Protein AF-A0A7S1AMA2-F1 (afdb_monomer_lite)

pLDDT: mean 70.05, std 17.93, range [35.81, 91.5]

Secondary structure (DSSP, 8-state):
-HHHHHHHHHHHHHHHHHHHHHHHHHHHHHHHHHTTS---------------SS-HHHHIIIIISSSPP-TTS-TTSTTPPPHHHHHHHHHSSSPP-TTS----GGGTT-------------------------------SSTTSS-HHHHIIIIISSSPP-TTS-TTSTTPPPHHHHHHHHHSSSPP-TTSPPP----

Sequence (199 aa):
FWLKSKLVASVLLCRGIIVEMARIALRVCACLIVAKTVVAESPVAAEVAAPLNCKSTSYAYCCEFGVPCDCSQGTTAAGQCSQTSYAFCCGVGTPCICSEPPVNISTANVLESTEVSAILAEVVDAKTSVEESPVEVQATAPLAQCKSSSYMFCCDFGVPCDCSQGSTASGQCEEASYAFCCGVGTPCDCSAPPLNVTV

Structure (mmCIF, N/CA/C/O backbone):
data_AF-A0A7S1AMA2-F1
#
_entry.id   AF-A0A7S1AMA2-F1
#
loop_
_atom_site.group_PDB
_atom_site.id
_atom_site.type_symbol
_atom_site.label_atom_id
_atom_site.label_alt_id
_atom_site.label_comp_id
_atom_site.label_asym_id
_atom_site.label_entity_id
_atom_site.label_seq_id
_atom_site.pdbx_PDB_ins_code
_atom_site.Cartn_x
_atom_site.Cartn_y
_atom_site.Cartn_z
_atom_site.occupancy
_atom_site.B_iso_or_equiv
_atom_site.auth_seq_id
_atom_site.auth_comp_id
_atom_site.auth_asym_id
_atom_site.auth_atom_id
_atom_site.pdbx_PDB_model_num
ATOM 1 N N . PHE A 1 1 ? 42.861 -20.366 -78.624 1.00 57.34 1 PHE A N 1
ATOM 2 C CA . PHE A 1 1 ? 42.145 -19.259 -77.948 1.00 57.34 1 PHE A CA 1
ATOM 3 C C . PHE A 1 1 ? 41.182 -19.747 -76.861 1.00 57.34 1 PHE A C 1
ATOM 5 O O . PHE A 1 1 ? 41.256 -19.259 -75.743 1.00 57.34 1 PHE A O 1
ATOM 12 N N . TRP A 1 2 ? 40.362 -20.766 -77.128 1.00 54.19 2 TRP A N 1
ATOM 13 C CA . TRP A 1 2 ? 39.322 -21.269 -76.213 1.00 54.19 2 TRP A CA 1
ATOM 14 C C . TRP A 1 2 ? 39.797 -21.751 -74.822 1.00 54.19 2 TRP A C 1
ATOM 16 O O . TRP A 1 2 ? 39.131 -21.515 -73.816 1.00 54.19 2 TRP A O 1
ATOM 26 N N . LEU A 1 3 ? 40.976 -22.376 -74.738 1.00 54.94 3 LEU A N 1
ATOM 27 C CA . LEU A 1 3 ? 41.508 -22.922 -73.480 1.00 54.94 3 LEU A CA 1
ATOM 28 C C . LEU A 1 3 ? 41.934 -21.833 -72.475 1.00 54.94 3 LEU A C 1
ATOM 30 O O . LEU A 1 3 ? 41.787 -22.007 -71.268 1.00 54.94 3 LEU A O 1
ATOM 34 N N . LYS A 1 4 ? 42.409 -20.681 -72.971 1.00 62.94 4 LYS A N 1
ATOM 35 C CA . LYS A 1 4 ? 42.839 -19.553 -72.127 1.00 62.94 4 LYS A CA 1
ATOM 36 C C . LYS A 1 4 ? 41.645 -18.868 -71.454 1.00 62.94 4 LYS A C 1
ATOM 38 O O . LYS A 1 4 ? 41.732 -18.526 -70.282 1.00 62.94 4 LYS A O 1
ATOM 43 N N . SER A 1 5 ? 40.510 -18.751 -72.148 1.00 63.81 5 SER A N 1
ATOM 44 C CA . SER A 1 5 ? 39.289 -18.156 -71.581 1.00 63.81 5 SER A CA 1
ATOM 45 C C . SER A 1 5 ? 38.689 -18.983 -70.442 1.00 63.81 5 SER A C 1
ATOM 47 O O . SER A 1 5 ? 38.257 -18.409 -69.447 1.00 63.81 5 SER A O 1
ATOM 49 N N . LYS A 1 6 ? 38.707 -20.322 -70.534 1.00 67.19 6 LYS A N 1
ATOM 50 C CA . LYS A 1 6 ? 38.216 -21.187 -69.445 1.00 67.19 6 LYS A CA 1
ATOM 51 C C . LYS A 1 6 ? 39.094 -21.108 -68.194 1.00 67.19 6 LYS A C 1
ATOM 53 O O . LYS A 1 6 ? 38.570 -21.080 -67.086 1.00 67.19 6 LYS A O 1
ATOM 58 N N . LEU A 1 7 ? 40.413 -21.012 -68.370 1.00 64.75 7 LEU A N 1
ATOM 59 C CA . LEU A 1 7 ? 41.351 -20.885 -67.254 1.00 64.75 7 LEU A CA 1
ATOM 60 C C . LEU A 1 7 ? 41.169 -19.551 -66.511 1.00 64.75 7 LEU A C 1
ATOM 62 O O . LEU A 1 7 ? 41.122 -19.530 -65.285 1.00 64.75 7 LEU A O 1
ATOM 66 N N . VAL A 1 8 ? 40.989 -18.448 -67.247 1.00 67.06 8 VAL A N 1
ATOM 67 C CA . VAL A 1 8 ? 40.753 -17.117 -66.661 1.00 67.06 8 VAL A CA 1
ATOM 68 C C . VAL A 1 8 ? 39.432 -17.076 -65.886 1.00 67.06 8 VAL A C 1
ATOM 70 O O . VAL A 1 8 ? 39.409 -16.589 -64.757 1.00 67.06 8 VAL A O 1
ATOM 73 N N . ALA A 1 9 ? 38.359 -17.659 -66.433 1.00 65.81 9 ALA A N 1
ATOM 74 C CA . ALA A 1 9 ? 37.076 -17.764 -65.735 1.00 65.81 9 ALA A CA 1
ATOM 75 C C . ALA A 1 9 ? 37.187 -18.588 -64.439 1.00 65.81 9 ALA A C 1
ATOM 77 O O . ALA A 1 9 ? 36.678 -18.174 -63.399 1.00 65.81 9 ALA A O 1
ATOM 78 N N . SER A 1 10 ? 37.914 -19.709 -64.471 1.00 67.69 10 SER A N 1
ATOM 79 C CA . SER A 1 10 ? 38.107 -20.568 -63.296 1.00 67.69 10 SER A CA 1
ATOM 80 C C . SER A 1 10 ? 38.912 -19.880 -62.184 1.00 67.69 10 SER A C 1
ATOM 82 O O . SER A 1 10 ? 38.600 -20.040 -61.005 1.00 67.69 10 SER A O 1
ATOM 84 N N . VAL A 1 11 ? 39.920 -19.076 -62.537 1.00 65.00 11 VAL A N 1
ATOM 85 C CA . VAL A 1 11 ? 40.722 -18.309 -61.565 1.00 65.00 11 VAL A CA 1
ATOM 86 C C . VAL A 1 11 ? 39.909 -17.167 -60.941 1.00 65.00 11 VAL A C 1
ATOM 88 O O . VAL A 1 11 ? 40.030 -16.915 -59.741 1.00 65.00 11 VAL A O 1
ATOM 91 N N . LEU A 1 12 ? 39.051 -16.502 -61.723 1.00 66.00 12 LEU A N 1
ATOM 92 C CA . LEU A 1 12 ? 38.141 -15.461 -61.228 1.00 66.00 12 LEU A CA 1
ATOM 93 C C . LEU A 1 12 ? 37.087 -16.026 -60.264 1.00 66.00 12 LEU A C 1
ATOM 95 O O . LEU A 1 12 ? 36.838 -15.422 -59.222 1.00 66.00 12 LEU A O 1
ATOM 99 N N . LEU A 1 13 ? 36.541 -17.211 -60.558 1.00 63.31 13 LEU A N 1
ATOM 100 C CA . LEU A 1 13 ? 35.624 -17.934 -59.668 1.00 63.31 13 LEU A CA 1
ATOM 101 C C . LEU A 1 13 ? 36.292 -18.318 -58.339 1.00 63.31 13 LEU A C 1
ATOM 103 O O . LEU A 1 13 ? 35.734 -18.040 -57.280 1.00 63.31 13 LEU A O 1
ATOM 107 N N . CYS A 1 14 ? 37.515 -18.858 -58.367 1.00 63.41 14 CYS A N 1
ATOM 108 C CA . CYS A 1 14 ? 38.261 -19.159 -57.138 1.00 63.41 14 CYS A CA 1
ATOM 109 C C . CYS A 1 14 ? 38.543 -17.905 -56.301 1.00 63.41 14 CYS A C 1
ATOM 111 O O . CYS A 1 14 ? 38.375 -17.927 -55.084 1.00 63.41 14 CYS A O 1
ATOM 113 N N . ARG A 1 15 ? 38.937 -16.791 -56.932 1.00 68.56 15 ARG A N 1
ATOM 114 C CA . ARG A 1 15 ? 39.179 -15.529 -56.215 1.00 68.56 15 ARG A CA 1
ATOM 115 C C . ARG A 1 15 ? 37.909 -14.963 -55.579 1.00 68.56 15 ARG A C 1
ATOM 117 O O . ARG A 1 15 ? 37.978 -14.494 -54.448 1.00 68.56 15 ARG A O 1
ATOM 124 N N . GLY A 1 16 ? 36.768 -15.044 -56.266 1.00 66.94 16 GLY A N 1
ATOM 125 C CA . GLY A 1 16 ? 35.479 -14.613 -55.720 1.00 66.94 16 GLY A CA 1
ATOM 126 C C . GLY A 1 16 ? 35.072 -15.408 -54.477 1.00 66.94 16 GLY A C 1
ATOM 127 O O . GLY A 1 16 ? 34.713 -14.818 -53.462 1.00 66.94 16 GLY A O 1
ATOM 128 N N . ILE A 1 17 ? 35.218 -16.736 -54.521 1.00 71.69 17 ILE A N 1
ATOM 129 C CA . ILE A 1 17 ? 34.877 -17.621 -53.396 1.00 71.69 17 ILE A CA 1
ATOM 130 C C . ILE A 1 17 ? 35.778 -17.343 -52.181 1.00 71.69 17 ILE A C 1
ATOM 132 O O . ILE A 1 17 ? 35.286 -17.266 -51.058 1.00 71.69 17 ILE A O 1
ATOM 136 N N . ILE A 1 18 ? 37.082 -17.121 -52.387 1.00 70.31 18 ILE A N 1
ATOM 137 C CA . ILE A 1 18 ? 38.025 -16.834 -51.290 1.00 70.31 18 ILE A CA 1
ATOM 138 C C . ILE A 1 18 ? 37.693 -15.503 -50.590 1.00 70.31 18 ILE A C 1
ATOM 140 O O . ILE A 1 18 ? 37.732 -15.429 -49.361 1.00 70.31 18 ILE A O 1
ATOM 144 N N . VAL A 1 19 ? 37.331 -14.459 -51.347 1.00 69.62 19 VAL A N 1
ATOM 145 C CA . VAL A 1 19 ? 36.963 -13.145 -50.783 1.00 69.62 19 VAL A CA 1
ATOM 146 C C . VAL A 1 19 ? 35.674 -13.229 -49.963 1.00 69.62 19 VAL A C 1
ATOM 148 O O . VAL A 1 19 ? 35.581 -12.615 -48.898 1.00 69.62 19 VAL A O 1
ATOM 151 N N . GLU A 1 20 ? 34.702 -14.020 -50.413 1.00 71.69 20 GLU A N 1
ATOM 152 C CA . GLU A 1 20 ? 33.423 -14.140 -49.715 1.00 71.69 20 GLU A CA 1
ATOM 153 C C . GLU A 1 20 ? 33.537 -14.965 -48.426 1.00 71.69 20 GLU A C 1
ATOM 155 O O . GLU A 1 20 ? 32.980 -14.582 -47.395 1.00 71.69 20 GLU A O 1
ATOM 160 N N . MET A 1 21 ? 34.370 -16.011 -48.423 1.00 70.12 21 MET A N 1
ATOM 161 C CA . MET A 1 21 ? 34.684 -16.774 -47.208 1.00 70.12 21 MET A CA 1
ATOM 162 C C . MET A 1 21 ? 35.401 -15.913 -46.155 1.00 70.12 21 MET A C 1
ATOM 164 O O . MET A 1 21 ? 35.089 -16.004 -44.967 1.00 70.12 21 MET A O 1
ATOM 168 N N . ALA A 1 22 ? 36.303 -15.015 -46.573 1.00 70.31 22 ALA A N 1
ATOM 169 C CA . ALA A 1 22 ? 36.979 -14.086 -45.664 1.00 70.31 22 ALA A CA 1
ATOM 170 C C . ALA A 1 22 ? 36.015 -13.056 -45.038 1.00 70.31 22 ALA A C 1
ATOM 172 O O . ALA A 1 22 ? 36.130 -12.739 -43.853 1.00 70.31 22 ALA A O 1
ATOM 173 N N . ARG A 1 23 ? 35.021 -12.566 -45.797 1.00 75.25 23 ARG A N 1
ATOM 174 C CA . ARG A 1 23 ? 33.980 -11.660 -45.273 1.00 75.25 23 ARG A CA 1
ATOM 175 C C . ARG A 1 23 ? 33.067 -12.341 -44.257 1.00 75.25 23 ARG A C 1
ATOM 177 O O . ARG A 1 23 ? 32.732 -11.726 -43.246 1.00 75.25 23 ARG A O 1
ATOM 184 N N . ILE A 1 24 ? 32.677 -13.593 -44.507 1.00 71.12 24 ILE A N 1
ATOM 185 C CA . ILE A 1 24 ? 31.861 -14.381 -43.572 1.00 71.12 24 ILE A CA 1
ATOM 186 C C . ILE A 1 24 ? 32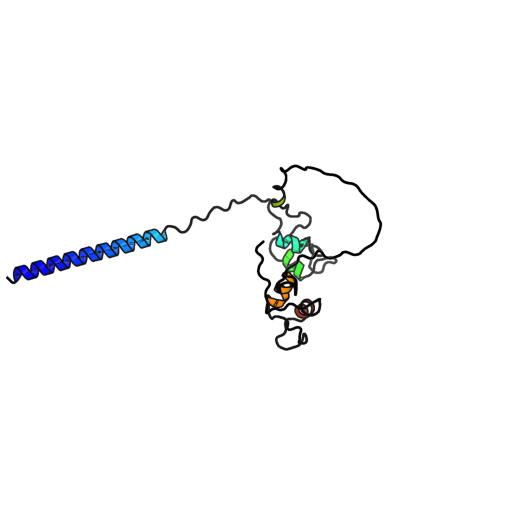.643 -14.627 -42.275 1.00 71.12 24 ILE A C 1
ATOM 188 O O . ILE A 1 24 ? 32.112 -14.379 -41.194 1.00 71.12 24 ILE A O 1
ATOM 192 N N . ALA A 1 25 ? 33.923 -15.007 -42.367 1.00 66.81 25 ALA A N 1
ATOM 193 C CA . ALA A 1 25 ? 34.780 -15.210 -41.198 1.00 66.81 25 ALA A CA 1
ATOM 194 C C . ALA A 1 25 ? 34.935 -13.934 -40.346 1.00 66.81 25 ALA A C 1
ATOM 196 O O . ALA A 1 25 ? 34.839 -13.999 -39.120 1.00 66.81 25 ALA A O 1
ATOM 197 N N . LEU A 1 26 ? 35.097 -12.763 -40.978 1.00 64.56 26 LEU A N 1
ATOM 198 C CA . LEU A 1 26 ? 35.197 -11.485 -40.264 1.00 64.56 26 LEU A CA 1
ATOM 199 C C . LEU A 1 26 ? 33.895 -11.127 -39.523 1.00 64.56 26 LEU A C 1
ATOM 201 O O . LEU A 1 26 ? 33.944 -10.658 -38.387 1.00 64.56 26 LEU A O 1
ATOM 205 N N . ARG A 1 27 ? 32.727 -11.392 -40.130 1.00 67.00 27 ARG A N 1
ATOM 206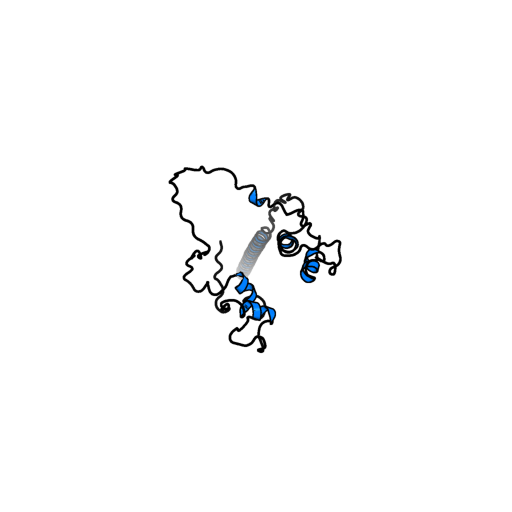 C CA . ARG A 1 27 ? 31.415 -11.157 -39.497 1.00 67.00 27 ARG A CA 1
ATOM 207 C C . ARG A 1 27 ? 31.162 -12.086 -38.308 1.00 67.00 27 ARG A C 1
ATOM 209 O O . ARG A 1 27 ? 30.698 -11.623 -37.271 1.00 67.00 27 ARG A O 1
ATOM 216 N N . VAL A 1 28 ? 31.510 -13.369 -38.429 1.00 63.62 28 VAL A N 1
ATOM 217 C CA . VAL A 1 28 ? 31.378 -14.345 -37.329 1.00 63.62 28 VAL A CA 1
ATOM 218 C C . VAL A 1 28 ? 32.295 -13.977 -36.158 1.00 63.62 28 VAL A C 1
ATOM 220 O O . VAL A 1 28 ? 31.872 -14.033 -35.004 1.00 63.62 28 VAL A O 1
ATOM 223 N N . CYS A 1 29 ? 33.522 -13.529 -36.444 1.00 59.88 29 CYS A N 1
ATOM 224 C CA . CYS A 1 29 ? 34.471 -13.100 -35.417 1.00 59.88 29 CYS A CA 1
ATOM 225 C C . CYS A 1 29 ? 33.979 -11.851 -34.659 1.00 59.88 29 CYS A C 1
ATOM 227 O O . CYS A 1 29 ? 34.081 -11.794 -33.436 1.00 59.88 29 CYS A O 1
ATOM 229 N N . ALA A 1 30 ? 33.357 -10.890 -35.354 1.00 58.59 30 ALA A N 1
ATOM 230 C CA . ALA A 1 30 ? 32.786 -9.697 -34.724 1.00 58.59 30 ALA A CA 1
ATOM 231 C C . ALA A 1 30 ? 31.586 -10.009 -33.803 1.00 58.59 30 ALA A C 1
ATOM 233 O O . ALA A 1 30 ? 31.495 -9.445 -32.715 1.00 58.59 30 ALA A O 1
ATOM 234 N N . CYS A 1 31 ? 30.697 -10.940 -34.177 1.00 55.03 31 CYS A N 1
ATOM 235 C CA . CYS A 1 31 ? 29.575 -11.351 -33.318 1.00 55.03 31 CYS A CA 1
ATOM 236 C C . CYS A 1 31 ? 30.026 -12.055 -32.027 1.00 55.03 31 CYS A C 1
ATOM 238 O O . CYS A 1 31 ? 29.419 -11.850 -30.977 1.00 55.03 31 CYS A O 1
ATOM 240 N N . LEU A 1 32 ? 31.103 -12.847 -32.076 1.00 55.00 32 LEU A N 1
ATOM 241 C CA . LEU A 1 32 ? 31.644 -13.529 -30.893 1.00 55.00 32 LEU A CA 1
ATOM 242 C C . LEU A 1 32 ? 32.251 -12.564 -29.862 1.00 55.00 32 LEU A C 1
ATOM 244 O O . LEU A 1 32 ? 32.253 -12.875 -28.673 1.00 55.00 32 LEU A O 1
ATOM 248 N N . ILE A 1 33 ? 32.727 -11.390 -30.288 1.00 54.03 33 ILE A N 1
ATOM 249 C CA . ILE A 1 33 ? 33.288 -10.378 -29.380 1.00 54.03 33 ILE A CA 1
ATOM 250 C C . ILE A 1 33 ? 32.175 -9.652 -28.602 1.00 54.03 33 ILE A C 1
ATOM 252 O O . ILE A 1 33 ? 32.357 -9.358 -27.424 1.00 54.03 33 ILE A O 1
ATOM 256 N N . VAL A 1 34 ? 30.998 -9.436 -29.205 1.00 54.16 34 VAL A N 1
ATOM 257 C CA . VAL A 1 34 ? 29.861 -8.755 -28.546 1.00 54.16 34 VAL A CA 1
ATOM 258 C C . VAL A 1 34 ? 29.181 -9.638 -27.487 1.00 54.16 34 VAL A C 1
ATOM 260 O O . VAL A 1 34 ? 28.632 -9.128 -26.517 1.00 54.16 34 VAL A O 1
ATOM 263 N N . ALA A 1 35 ? 29.262 -10.967 -27.609 1.00 53.25 35 ALA A N 1
ATOM 264 C CA . ALA A 1 35 ? 28.628 -11.888 -26.661 1.00 53.25 35 ALA A CA 1
ATOM 265 C C . ALA A 1 35 ? 29.380 -12.050 -25.322 1.00 53.25 35 ALA A C 1
ATOM 267 O O . ALA A 1 35 ? 28.840 -12.651 -24.397 1.00 53.25 35 ALA A O 1
ATOM 268 N N . LYS A 1 36 ? 30.620 -11.553 -25.198 1.00 51.78 36 LYS A N 1
ATOM 269 C CA . LYS A 1 36 ? 31.498 -11.854 -24.050 1.00 51.78 36 LYS A CA 1
ATOM 270 C C . LYS A 1 36 ? 31.612 -10.734 -23.005 1.00 51.78 36 LYS A C 1
ATOM 272 O O . LYS A 1 36 ? 32.368 -10.889 -22.054 1.00 51.78 36 LYS A O 1
ATOM 277 N N . THR A 1 37 ? 30.889 -9.621 -23.158 1.00 50.28 37 THR A N 1
ATOM 278 C CA . THR A 1 37 ? 30.999 -8.444 -22.266 1.00 50.28 37 THR A CA 1
ATOM 279 C C . THR A 1 37 ? 29.791 -8.205 -21.356 1.00 50.28 37 THR A C 1
ATOM 281 O O . THR A 1 37 ? 29.700 -7.145 -20.745 1.00 50.28 37 THR A O 1
ATOM 284 N N . VAL A 1 38 ? 28.874 -9.165 -21.220 1.00 50.81 38 VAL A N 1
ATOM 285 C CA . VAL A 1 38 ? 27.829 -9.127 -20.184 1.00 50.81 38 VAL A CA 1
ATOM 286 C C . VAL A 1 38 ? 28.167 -10.126 -19.079 1.00 50.81 38 VAL A C 1
ATOM 288 O O . VAL A 1 38 ? 28.631 -11.224 -19.366 1.00 50.81 38 VAL A O 1
ATOM 291 N N . VAL A 1 39 ? 27.903 -9.733 -17.833 1.00 49.94 39 VAL A N 1
ATOM 292 C CA . VAL A 1 39 ? 28.210 -10.422 -16.564 1.00 49.94 39 VAL A CA 1
ATOM 293 C C . VAL A 1 39 ? 29.600 -10.110 -15.983 1.00 49.94 39 VAL A C 1
ATOM 295 O O . VAL A 1 39 ? 30.460 -10.968 -15.811 1.00 49.94 39 VAL A O 1
ATOM 298 N N . ALA A 1 40 ? 29.785 -8.845 -15.607 1.00 43.50 40 ALA A N 1
ATOM 299 C CA . ALA A 1 40 ? 30.472 -8.515 -14.363 1.00 43.50 40 ALA A CA 1
ATOM 300 C C . ALA A 1 40 ? 29.400 -7.995 -13.395 1.00 43.50 40 ALA A C 1
ATOM 302 O O . ALA A 1 40 ? 29.131 -6.797 -13.327 1.00 43.50 40 ALA A O 1
ATOM 303 N N . GLU A 1 41 ? 28.716 -8.915 -12.715 1.00 54.25 41 GLU A N 1
ATOM 304 C CA . GLU A 1 41 ? 27.929 -8.574 -11.533 1.00 54.25 41 GLU A CA 1
ATOM 305 C C . GLU A 1 41 ? 28.921 -8.173 -10.441 1.00 54.25 41 GLU A C 1
ATOM 307 O O . GLU A 1 41 ? 29.745 -8.969 -9.988 1.00 54.25 41 GLU A O 1
ATOM 312 N N . SER A 1 42 ? 28.893 -6.889 -10.092 1.00 55.47 42 SER A N 1
ATOM 313 C CA . SER A 1 42 ? 29.622 -6.346 -8.953 1.00 55.47 42 SER A CA 1
ATOM 314 C C . SER A 1 42 ? 29.170 -7.081 -7.685 1.00 55.47 42 SER A C 1
ATOM 316 O O . SER A 1 42 ? 27.958 -7.175 -7.466 1.00 55.47 42 SER A O 1
ATOM 318 N N . PRO A 1 43 ? 30.079 -7.595 -6.834 1.00 48.25 43 PRO A N 1
ATOM 319 C CA . PRO A 1 43 ? 29.686 -8.078 -5.525 1.00 48.25 43 PRO A CA 1
ATOM 320 C C . PRO A 1 43 ? 29.239 -6.860 -4.718 1.00 48.25 43 PRO A C 1
ATOM 322 O O . PRO A 1 43 ? 30.059 -6.070 -4.249 1.00 48.25 43 PRO A O 1
ATOM 325 N N . VAL A 1 44 ? 27.922 -6.688 -4.590 1.00 51.00 44 VAL A N 1
ATOM 326 C CA . VAL A 1 44 ? 27.347 -5.797 -3.586 1.00 51.00 44 VAL A CA 1
ATOM 327 C C . VAL A 1 44 ? 27.916 -6.282 -2.263 1.00 51.00 44 VAL A C 1
ATOM 329 O O . VAL A 1 44 ? 27.700 -7.432 -1.874 1.00 51.00 44 VAL A O 1
ATOM 332 N N . ALA A 1 45 ? 28.734 -5.437 -1.642 1.00 45.19 45 ALA A N 1
ATOM 333 C CA . ALA A 1 45 ? 29.261 -5.682 -0.320 1.00 45.19 45 ALA A CA 1
ATOM 334 C C . ALA A 1 45 ? 28.072 -6.036 0.575 1.00 45.19 45 ALA A C 1
ATOM 336 O O . ALA A 1 45 ? 27.176 -5.218 0.784 1.00 45.19 45 ALA A O 1
ATOM 337 N N . ALA A 1 46 ? 28.042 -7.284 1.041 1.00 50.22 46 ALA A N 1
ATOM 338 C CA . ALA A 1 46 ? 27.201 -7.688 2.145 1.00 50.22 46 ALA A CA 1
ATOM 339 C C . ALA A 1 46 ? 27.738 -6.943 3.367 1.00 50.22 46 ALA A C 1
ATOM 341 O O . ALA A 1 46 ? 28.624 -7.419 4.076 1.00 50.22 46 ALA A O 1
ATOM 342 N N . GLU A 1 47 ? 27.265 -5.712 3.533 1.00 48.94 47 GLU A N 1
ATOM 343 C CA . GLU A 1 47 ? 27.390 -4.981 4.772 1.00 48.94 47 GLU A CA 1
ATOM 344 C C . GLU A 1 47 ? 26.695 -5.842 5.824 1.00 48.94 47 GLU A C 1
ATOM 346 O O . GLU A 1 47 ? 25.517 -6.186 5.697 1.00 48.94 47 GLU A O 1
ATOM 351 N N . VAL A 1 48 ? 27.470 -6.286 6.808 1.00 49.66 48 VAL A N 1
ATOM 352 C CA . VAL A 1 48 ? 26.990 -7.079 7.936 1.00 49.66 48 VAL A CA 1
ATOM 353 C C . VAL A 1 48 ? 26.186 -6.136 8.829 1.00 49.66 48 VAL A C 1
ATOM 355 O O . VAL A 1 48 ? 26.628 -5.730 9.900 1.00 49.66 48 VAL A O 1
ATOM 358 N N . ALA A 1 49 ? 25.005 -5.742 8.355 1.00 50.72 49 ALA A N 1
ATOM 359 C CA . ALA A 1 49 ? 23.958 -5.226 9.206 1.00 50.72 49 ALA A CA 1
ATOM 360 C C . ALA A 1 49 ? 23.579 -6.375 10.140 1.00 50.72 49 ALA A C 1
ATOM 362 O O . ALA A 1 49 ? 23.314 -7.495 9.686 1.00 50.72 49 ALA A O 1
ATOM 363 N N . ALA A 1 50 ? 23.600 -6.116 11.448 1.00 52.38 50 ALA A N 1
ATOM 364 C CA . ALA A 1 50 ? 23.025 -7.030 12.424 1.00 52.38 50 ALA A CA 1
ATOM 365 C C . ALA A 1 50 ? 21.653 -7.501 11.906 1.00 52.38 50 ALA A C 1
ATOM 367 O O . ALA A 1 50 ? 20.938 -6.686 11.315 1.00 52.38 50 ALA A O 1
ATOM 368 N N . PRO A 1 51 ? 21.304 -8.793 12.046 1.00 54.88 51 PRO A N 1
ATOM 369 C CA . PRO A 1 51 ? 20.087 -9.329 11.456 1.00 54.88 51 PRO A CA 1
ATOM 370 C C . PRO A 1 51 ? 18.903 -8.508 11.959 1.00 54.88 51 PRO A C 1
ATOM 372 O O . PRO A 1 51 ? 18.541 -8.594 13.130 1.00 54.88 51 PRO A O 1
ATOM 375 N N . LEU A 1 52 ? 18.335 -7.675 11.083 1.00 63.53 52 LEU A N 1
ATOM 376 C CA . LEU A 1 52 ? 17.120 -6.951 11.406 1.00 63.53 52 LEU A CA 1
ATOM 377 C C . LEU A 1 52 ? 16.060 -8.002 11.750 1.00 63.53 52 LEU A C 1
ATOM 379 O O . LEU A 1 52 ? 15.826 -8.922 10.963 1.00 63.53 52 LEU A O 1
ATOM 383 N N . ASN A 1 53 ? 15.402 -7.862 12.901 1.00 76.31 53 ASN A N 1
ATOM 384 C CA . ASN A 1 53 ? 14.303 -8.743 13.303 1.00 76.31 53 ASN A CA 1
ATOM 385 C C . ASN A 1 53 ? 13.172 -8.749 12.256 1.00 76.31 53 ASN A C 1
ATOM 387 O O . ASN A 1 53 ? 12.480 -9.752 12.105 1.00 76.31 53 ASN A O 1
ATOM 391 N N . CYS A 1 54 ? 13.006 -7.652 11.506 1.00 84.25 54 CYS A N 1
ATOM 392 C CA . CYS A 1 54 ? 12.159 -7.573 10.319 1.00 84.25 54 CYS A CA 1
ATOM 393 C C . CYS A 1 54 ? 12.558 -6.383 9.418 1.00 84.25 54 CYS A C 1
ATOM 395 O O . CYS A 1 54 ? 13.359 -5.533 9.802 1.00 84.25 54 CYS A O 1
ATOM 397 N N . LYS A 1 55 ? 12.008 -6.303 8.197 1.00 83.31 55 LYS A N 1
ATOM 398 C CA . LYS A 1 55 ? 12.281 -5.188 7.266 1.00 83.31 55 LYS A CA 1
ATOM 399 C C . LYS A 1 55 ? 11.884 -3.844 7.886 1.00 83.31 55 LYS A C 1
ATOM 401 O O . LYS A 1 55 ? 10.835 -3.763 8.511 1.00 83.31 55 LYS A O 1
ATOM 406 N N . SER A 1 56 ? 12.650 -2.782 7.633 1.00 81.19 56 SER A N 1
ATOM 407 C CA . SER A 1 56 ? 12.385 -1.436 8.174 1.00 81.19 56 SER A CA 1
ATOM 408 C C . SER A 1 56 ? 10.991 -0.899 7.825 1.00 81.19 56 SER A C 1
ATOM 410 O O . SER A 1 56 ? 10.303 -0.364 8.688 1.00 81.19 56 SER A O 1
ATOM 412 N N . THR A 1 57 ? 10.528 -1.106 6.590 1.00 82.06 57 THR A N 1
ATOM 413 C CA . THR A 1 57 ? 9.174 -0.714 6.160 1.00 82.06 57 THR A CA 1
ATOM 414 C C . THR A 1 57 ? 8.079 -1.502 6.879 1.00 82.06 57 THR A C 1
ATOM 416 O O . THR A 1 57 ? 7.040 -0.943 7.223 1.00 82.06 57 THR A O 1
ATOM 419 N N . SER A 1 58 ? 8.320 -2.788 7.150 1.00 86.25 58 SER A N 1
ATOM 420 C CA . SER A 1 58 ? 7.424 -3.619 7.956 1.00 86.25 58 SER A CA 1
ATOM 421 C C . SER A 1 58 ? 7.456 -3.211 9.427 1.00 86.25 58 SER A C 1
ATOM 423 O O . SER A 1 58 ? 6.406 -3.168 10.054 1.00 86.25 58 SER A O 1
ATOM 425 N N . TYR A 1 59 ? 8.626 -2.857 9.964 1.00 87.38 59 TYR A N 1
ATOM 426 C CA . TYR A 1 59 ? 8.782 -2.388 11.338 1.00 87.38 59 TYR A CA 1
ATOM 427 C C . TYR A 1 59 ? 7.970 -1.118 11.589 1.00 87.38 59 TYR A C 1
ATOM 429 O O . TYR A 1 59 ? 7.182 -1.087 12.528 1.00 87.38 59 TYR A O 1
ATOM 437 N N . ALA A 1 60 ? 8.088 -0.112 10.717 1.00 87.62 60 ALA A N 1
ATOM 438 C CA . ALA A 1 60 ? 7.306 1.117 10.837 1.00 87.62 60 ALA A CA 1
ATOM 439 C C . ALA A 1 60 ? 5.802 0.803 10.894 1.00 87.62 60 ALA A C 1
ATOM 441 O O . ALA A 1 60 ? 5.099 1.215 11.815 1.00 87.62 60 ALA A O 1
ATOM 442 N N . TYR A 1 61 ? 5.317 -0.024 9.965 1.00 88.44 61 TYR A N 1
ATOM 443 C CA . TYR A 1 61 ? 3.908 -0.411 9.916 1.00 88.44 61 TYR A CA 1
ATOM 444 C C . TYR A 1 61 ? 3.441 -1.211 11.144 1.00 88.44 61 TYR A C 1
ATOM 446 O O . TYR A 1 61 ? 2.332 -1.000 11.621 1.00 88.44 61 TYR A O 1
ATOM 454 N N . CYS A 1 62 ? 4.269 -2.123 11.654 1.00 90.62 62 CYS A N 1
ATOM 455 C CA . CYS A 1 62 ? 3.893 -3.041 12.731 1.00 90.62 62 CYS A CA 1
ATOM 456 C C . CYS A 1 62 ? 4.135 -2.497 14.142 1.00 90.62 62 CYS A C 1
ATOM 458 O O . CYS A 1 62 ? 3.509 -2.977 15.086 1.00 90.62 62 CYS A O 1
ATOM 460 N N . CYS A 1 63 ? 5.060 -1.550 14.294 1.00 89.69 63 CYS A N 1
ATOM 461 C CA . CYS A 1 63 ? 5.581 -1.125 15.591 1.00 89.69 63 CYS A CA 1
ATOM 462 C C . CYS A 1 63 ? 5.497 0.385 15.829 1.00 89.69 63 CYS A C 1
ATOM 464 O O . CYS A 1 63 ? 5.378 0.789 16.982 1.00 89.69 63 CYS A O 1
ATOM 466 N N . GLU A 1 64 ? 5.560 1.217 14.785 1.00 87.44 64 GLU A N 1
ATOM 467 C CA . GLU A 1 64 ? 5.476 2.680 14.934 1.00 87.44 64 GLU A CA 1
ATOM 468 C C . GLU A 1 64 ? 4.056 3.202 14.707 1.00 87.44 64 GLU A C 1
ATOM 470 O O . GLU A 1 64 ? 3.627 4.153 15.363 1.00 87.44 64 GLU A O 1
ATOM 475 N N . PHE A 1 65 ? 3.303 2.576 13.798 1.00 85.19 65 PHE A N 1
ATOM 476 C CA . PHE A 1 65 ? 1.940 2.985 13.484 1.00 85.19 65 PHE A CA 1
ATOM 477 C C . PHE A 1 65 ? 0.900 2.181 14.273 1.00 85.19 65 PHE A C 1
ATOM 479 O O . PHE A 1 65 ? 0.678 0.996 14.041 1.00 85.19 65 PHE A O 1
ATOM 486 N N . GLY A 1 66 ? 0.177 2.870 15.157 1.00 85.31 66 GLY A N 1
ATOM 487 C CA . GLY A 1 66 ? -0.975 2.308 15.862 1.00 85.31 66 GLY A CA 1
ATOM 488 C C . GLY A 1 66 ? -0.599 1.412 17.043 1.00 85.31 66 GLY A C 1
ATOM 489 O O . GLY A 1 66 ? 0.361 1.679 17.759 1.00 85.31 66 GLY A O 1
ATOM 490 N N . VAL A 1 67 ? -1.421 0.389 17.297 1.00 89.62 67 VAL A N 1
ATOM 491 C CA . VAL A 1 67 ? -1.210 -0.566 18.394 1.00 89.62 67 VAL A CA 1
ATOM 492 C C . VAL A 1 67 ? -0.338 -1.715 17.880 1.00 89.62 67 VAL A C 1
ATOM 494 O O . VAL A 1 67 ? -0.764 -2.379 16.932 1.00 89.62 67 VAL A O 1
ATOM 497 N N . PRO A 1 68 ? 0.839 -1.975 18.481 1.00 91.31 68 PRO A N 1
ATOM 498 C CA . PRO A 1 68 ? 1.689 -3.092 18.090 1.00 91.31 68 PRO A CA 1
ATOM 499 C C . PRO A 1 68 ? 0.978 -4.443 18.203 1.00 91.31 68 PRO A C 1
ATOM 501 O O . PRO A 1 68 ? 0.178 -4.669 19.111 1.00 91.31 68 PRO A O 1
ATOM 504 N N . CYS A 1 69 ? 1.284 -5.359 17.285 1.00 90.12 69 CYS A N 1
ATOM 505 C CA . CYS A 1 69 ? 0.745 -6.716 17.320 1.00 90.12 69 CYS A CA 1
ATOM 506 C C . CYS A 1 69 ? 1.544 -7.606 18.285 1.00 90.12 69 CYS A C 1
ATOM 508 O O . CYS A 1 69 ? 2.741 -7.804 18.084 1.00 90.12 69 CYS A O 1
ATOM 510 N N . ASP A 1 70 ? 0.885 -8.241 19.255 1.00 91.19 70 ASP A N 1
ATOM 511 C CA . ASP A 1 70 ? 1.454 -9.385 19.974 1.00 91.19 70 ASP A CA 1
ATOM 512 C C . ASP A 1 70 ? 1.181 -10.672 19.183 1.00 91.19 70 ASP A C 1
ATOM 514 O O . ASP A 1 70 ? 0.088 -11.240 19.236 1.00 91.19 70 ASP A O 1
ATOM 518 N N . CYS A 1 71 ? 2.169 -11.137 18.419 1.00 90.19 71 CYS A N 1
ATOM 519 C CA . CYS A 1 71 ? 2.035 -12.354 17.617 1.00 90.19 71 CYS A CA 1
ATOM 520 C C . CYS A 1 71 ? 1.996 -13.647 18.455 1.00 90.19 71 CYS A C 1
ATOM 522 O O . CYS A 1 71 ? 1.754 -14.715 17.896 1.00 90.19 71 CYS A O 1
ATOM 524 N N . SER A 1 72 ? 2.217 -13.582 19.776 1.00 90.19 72 SER A N 1
ATOM 525 C CA . SER A 1 72 ? 2.015 -14.726 20.678 1.00 90.19 72 SER A CA 1
ATOM 526 C C . SER A 1 72 ? 0.541 -14.942 21.037 1.00 90.19 72 SER A C 1
ATOM 528 O O . SER A 1 72 ? 0.164 -16.015 21.510 1.00 90.19 72 SER A O 1
ATOM 530 N N . GLN A 1 73 ? -0.301 -13.942 20.767 1.00 90.25 73 GLN A N 1
ATOM 531 C CA . GLN A 1 73 ? -1.736 -13.963 21.009 1.00 90.25 73 GLN A CA 1
ATOM 532 C C . GLN A 1 73 ? -2.513 -14.059 19.696 1.00 90.25 73 GLN A C 1
ATOM 534 O O . GLN A 1 73 ? -2.022 -13.694 18.629 1.00 90.25 73 GLN A O 1
ATOM 539 N N . GLY A 1 74 ? -3.760 -14.525 19.766 1.00 86.94 74 GLY A N 1
ATOM 540 C CA . GLY A 1 74 ? -4.656 -14.545 18.607 1.00 86.94 74 GLY A CA 1
ATOM 541 C C . GLY A 1 74 ? -5.123 -13.145 18.187 1.00 86.94 74 GLY A C 1
ATOM 542 O O . GLY A 1 74 ? -5.110 -12.205 18.980 1.00 86.94 74 GLY A O 1
ATOM 543 N N . THR A 1 75 ? -5.632 -13.018 16.958 1.00 88.56 75 THR A N 1
ATOM 544 C CA . THR A 1 75 ? -6.178 -11.762 16.389 1.00 88.56 75 THR A CA 1
ATOM 545 C C . THR A 1 75 ? -7.329 -11.146 17.190 1.00 88.56 75 THR A C 1
ATOM 547 O O . THR A 1 75 ? -7.699 -10.005 16.947 1.00 88.56 75 THR A O 1
ATOM 550 N N . THR A 1 76 ? -7.951 -11.907 18.093 1.00 89.19 76 THR A N 1
ATOM 551 C CA . THR A 1 76 ? -9.107 -11.485 18.900 1.00 89.19 76 THR A CA 1
ATOM 552 C C . THR A 1 76 ? -8.750 -11.156 20.349 1.00 89.19 76 THR A C 1
ATOM 554 O O . THR A 1 76 ? -9.654 -10.928 21.152 1.00 89.19 76 THR A O 1
ATOM 557 N N . ALA A 1 77 ? -7.467 -11.175 20.725 1.00 90.69 77 ALA A N 1
ATOM 558 C CA . ALA A 1 77 ? -7.069 -10.783 22.071 1.00 90.69 77 ALA A CA 1
ATOM 559 C C . ALA A 1 77 ? -7.291 -9.275 22.286 1.00 90.69 77 ALA A C 1
ATOM 561 O O . ALA A 1 77 ? -7.123 -8.458 21.380 1.00 90.69 77 ALA A O 1
ATOM 562 N N . ALA A 1 78 ? -7.713 -8.904 23.495 1.00 90.88 78 ALA A N 1
ATOM 563 C CA . ALA A 1 78 ? -7.949 -7.507 23.834 1.00 90.88 78 ALA A CA 1
ATOM 564 C C . ALA A 1 78 ? -6.635 -6.712 23.766 1.00 90.88 78 ALA A C 1
ATOM 566 O O . ALA A 1 78 ? -5.615 -7.165 24.279 1.00 90.88 78 ALA A O 1
ATOM 567 N N . GLY A 1 79 ? -6.672 -5.530 23.147 1.00 87.62 79 GLY A N 1
ATOM 568 C CA . GLY A 1 79 ? -5.479 -4.702 22.947 1.00 87.62 79 GLY A CA 1
ATOM 569 C C . GLY A 1 79 ? -4.604 -5.121 21.763 1.00 87.62 79 GLY A C 1
ATOM 570 O O . GLY A 1 79 ? -3.505 -4.597 21.637 1.00 87.62 79 GLY A O 1
ATOM 571 N N . GLN A 1 80 ? -5.075 -6.024 20.896 1.00 91.50 80 GLN A N 1
ATOM 572 C CA . GLN A 1 80 ? -4.371 -6.368 19.663 1.00 91.50 80 GLN A CA 1
ATOM 573 C C . GLN A 1 80 ? -4.556 -5.345 18.548 1.00 91.50 80 GLN A C 1
ATOM 575 O O . GLN A 1 80 ? -5.567 -4.646 18.457 1.00 91.50 80 GLN A O 1
ATOM 580 N N . CYS A 1 81 ? -3.570 -5.330 17.657 1.00 91.06 81 CYS A N 1
ATOM 581 C CA . CYS A 1 81 ? -3.632 -4.631 16.385 1.00 91.06 81 CYS A CA 1
ATOM 582 C C . CYS A 1 81 ? -4.796 -5.128 15.499 1.00 91.06 81 CYS A C 1
ATOM 584 O O . CYS A 1 81 ? -5.377 -6.193 15.725 1.00 91.06 81 CYS A O 1
ATOM 586 N N . SER A 1 82 ? -5.138 -4.352 14.463 1.00 90.75 82 SER A N 1
ATOM 587 C CA . SER A 1 82 ? -6.227 -4.704 13.538 1.00 90.75 82 SER A CA 1
ATOM 588 C C . SER A 1 82 ? -5.989 -6.056 12.854 1.00 90.75 82 SER A C 1
ATOM 590 O O . SER A 1 82 ? -4.845 -6.461 12.662 1.00 90.75 82 SER A O 1
ATOM 592 N N . GLN A 1 83 ? -7.050 -6.740 12.415 1.00 90.31 83 GLN A N 1
ATOM 593 C CA . GLN A 1 83 ? -6.921 -8.042 11.748 1.00 90.31 83 GLN A CA 1
ATOM 594 C C . GLN A 1 83 ? -6.049 -7.974 10.480 1.00 90.31 83 GLN A C 1
ATOM 596 O O . GLN A 1 83 ? -5.245 -8.873 10.237 1.00 90.31 83 GLN A O 1
ATOM 601 N N . THR A 1 84 ? -6.157 -6.885 9.711 1.00 88.38 84 THR A N 1
ATOM 602 C CA . THR A 1 84 ? -5.321 -6.631 8.528 1.00 88.38 84 THR A CA 1
ATOM 603 C C . THR A 1 84 ? -3.859 -6.420 8.917 1.00 88.38 84 THR A C 1
ATOM 605 O O . THR A 1 84 ? -2.968 -7.019 8.315 1.00 88.38 84 THR A O 1
ATOM 608 N N . SER A 1 85 ? -3.607 -5.624 9.960 1.00 89.44 85 SER A N 1
ATOM 609 C CA . SER A 1 85 ? -2.253 -5.394 10.474 1.00 89.44 85 SER A CA 1
ATOM 610 C C . SER A 1 85 ? -1.645 -6.679 11.030 1.00 89.44 85 SER A C 1
ATOM 612 O O . SER A 1 85 ? -0.503 -6.991 10.725 1.00 89.44 85 SER A O 1
ATOM 614 N N . TYR A 1 86 ? -2.422 -7.484 11.755 1.00 91.38 86 TYR A N 1
ATOM 615 C CA . TYR A 1 86 ? -1.980 -8.765 12.295 1.00 91.38 86 TYR A CA 1
ATOM 616 C C . TYR A 1 86 ? -1.605 -9.750 11.185 1.00 91.38 86 TYR A C 1
ATOM 618 O O . TYR A 1 86 ? -0.567 -10.403 11.264 1.00 91.38 86 TYR A O 1
ATOM 626 N N . ALA A 1 87 ? -2.412 -9.848 10.122 1.00 90.81 87 ALA A N 1
ATOM 627 C CA . ALA A 1 87 ? -2.092 -10.706 8.983 1.00 90.81 87 ALA A CA 1
ATOM 628 C C . ALA A 1 87 ? -0.754 -10.311 8.338 1.00 90.81 87 ALA A C 1
ATOM 630 O O . ALA A 1 87 ? 0.049 -11.182 8.010 1.00 90.81 87 ALA A O 1
ATOM 631 N N . PHE A 1 88 ? -0.486 -9.010 8.215 1.00 89.94 88 PHE A N 1
ATOM 632 C CA . PHE A 1 88 ? 0.774 -8.511 7.674 1.00 89.94 88 PHE A CA 1
ATOM 633 C C . PHE A 1 88 ? 1.959 -8.727 8.629 1.00 89.94 88 PHE A C 1
ATOM 635 O O . PHE A 1 88 ? 3.008 -9.200 8.205 1.00 89.94 88 PHE A O 1
ATOM 642 N N . CYS A 1 89 ? 1.789 -8.417 9.915 1.00 90.94 89 CYS A N 1
ATOM 643 C CA . CYS A 1 89 ? 2.866 -8.410 10.907 1.00 90.94 89 CYS A CA 1
ATOM 644 C C . CYS A 1 89 ? 3.196 -9.791 11.482 1.00 90.94 89 CYS A C 1
ATOM 646 O O . CYS A 1 89 ? 4.340 -10.036 11.848 1.00 90.94 89 CYS A O 1
ATOM 648 N N . CYS A 1 90 ? 2.209 -10.684 11.570 1.00 91.06 90 CYS A N 1
ATOM 649 C CA . CYS A 1 90 ? 2.344 -12.003 12.190 1.00 91.06 90 CYS A CA 1
ATOM 650 C C . CYS A 1 90 ? 2.108 -13.158 11.207 1.00 91.06 90 CYS A C 1
ATOM 652 O O . CYS A 1 90 ? 2.572 -14.269 11.447 1.00 91.06 90 CYS A O 1
ATOM 654 N N . GLY A 1 91 ? 1.365 -12.926 10.118 1.00 88.56 91 GLY A N 1
ATOM 655 C CA . GLY A 1 91 ? 1.036 -13.963 9.136 1.00 88.56 91 GLY A CA 1
ATOM 656 C C . GLY A 1 91 ? 2.067 -14.123 8.016 1.00 88.56 91 GLY A C 1
ATOM 657 O O . GLY A 1 91 ? 2.119 -15.182 7.390 1.00 88.56 91 GLY A O 1
ATOM 658 N N . VAL A 1 92 ? 2.889 -13.100 7.754 1.00 82.31 92 VAL A N 1
ATOM 659 C CA . VAL A 1 92 ? 3.859 -13.091 6.650 1.00 82.31 92 VAL A CA 1
ATOM 660 C C . VAL A 1 92 ? 5.286 -12.980 7.185 1.00 82.31 92 VAL A C 1
ATOM 662 O O . VAL A 1 92 ? 5.696 -11.942 7.692 1.00 82.31 92 VAL A O 1
ATOM 665 N N . GLY A 1 93 ? 6.083 -14.032 6.990 1.00 79.06 93 GLY A N 1
ATOM 666 C CA . GLY A 1 93 ? 7.503 -14.032 7.357 1.00 79.06 93 GLY A CA 1
ATOM 667 C C . GLY A 1 93 ? 7.750 -14.046 8.870 1.00 79.06 93 GLY A C 1
ATOM 668 O O . GLY A 1 93 ? 6.964 -14.607 9.628 1.00 79.06 93 GLY A O 1
ATOM 669 N N . THR A 1 94 ? 8.884 -13.481 9.295 1.00 83.38 94 THR A N 1
ATOM 670 C CA . THR A 1 94 ? 9.263 -13.389 10.713 1.00 83.38 94 THR A CA 1
ATOM 671 C C . THR A 1 94 ? 8.623 -12.149 11.343 1.00 83.38 94 THR A C 1
ATOM 673 O O . THR A 1 94 ? 8.847 -11.047 10.831 1.00 83.38 94 THR A O 1
ATOM 676 N N . PRO A 1 95 ? 7.861 -12.293 12.442 1.00 86.31 95 PRO A N 1
ATOM 677 C CA . PRO A 1 95 ? 7.240 -11.159 13.109 1.00 86.31 95 PRO A CA 1
ATOM 678 C C . PRO A 1 95 ? 8.269 -10.190 13.700 1.00 86.31 95 PRO A C 1
ATOM 680 O O . PRO A 1 95 ? 9.331 -10.589 14.179 1.00 86.31 95 PRO A O 1
ATOM 683 N N . CYS A 1 96 ? 7.933 -8.901 13.677 1.00 86.94 96 CYS A N 1
ATOM 684 C CA . CYS A 1 96 ? 8.761 -7.845 14.252 1.00 86.94 96 CYS A CA 1
ATOM 685 C C . CYS A 1 96 ? 8.744 -7.885 15.789 1.00 86.94 96 CYS A C 1
ATOM 687 O O . CYS A 1 96 ? 7.681 -8.007 16.393 1.00 86.94 96 CYS A O 1
ATOM 689 N N . ILE A 1 97 ? 9.901 -7.683 16.427 1.00 87.50 97 ILE A N 1
ATOM 690 C CA . ILE A 1 97 ? 10.004 -7.434 17.868 1.00 87.50 97 ILE A CA 1
ATOM 691 C C . ILE A 1 97 ? 10.054 -5.918 18.063 1.00 87.50 97 ILE A C 1
ATOM 693 O O . ILE A 1 97 ? 11.093 -5.293 17.884 1.00 87.50 97 ILE A O 1
ATOM 697 N N . CYS A 1 98 ? 8.925 -5.309 18.423 1.00 86.50 98 CYS A N 1
ATOM 698 C CA . CYS A 1 98 ? 8.813 -3.848 18.542 1.00 86.50 98 CYS A CA 1
ATOM 699 C C . CYS A 1 98 ? 9.612 -3.240 19.711 1.00 86.50 98 CYS A C 1
ATOM 701 O O . CYS A 1 98 ? 9.713 -2.023 19.828 1.00 86.50 98 CYS A O 1
ATOM 703 N N . SER A 1 99 ? 10.174 -4.075 20.588 1.00 84.69 99 SER A N 1
ATOM 704 C CA . SER A 1 99 ? 11.104 -3.646 21.641 1.00 84.69 99 SER A CA 1
ATOM 705 C C . SER A 1 99 ? 12.535 -3.446 21.134 1.00 84.69 99 SER A C 1
ATOM 707 O O . SER A 1 99 ? 13.355 -2.878 21.850 1.00 84.69 99 SER A O 1
ATOM 709 N N . GLU A 1 100 ? 12.834 -3.900 19.916 1.00 81.19 100 GLU A N 1
ATOM 710 C CA . GLU A 1 100 ? 14.160 -3.856 19.304 1.00 81.19 100 GLU A CA 1
ATOM 711 C C . GLU A 1 100 ? 14.070 -3.128 17.953 1.00 81.19 100 GLU A C 1
ATOM 713 O O . GLU A 1 100 ? 13.960 -3.763 16.904 1.00 81.19 100 GLU A O 1
ATOM 718 N N . PRO A 1 101 ? 14.057 -1.783 17.946 1.00 74.31 101 PRO A N 1
ATOM 719 C CA . PRO A 1 101 ? 14.031 -1.029 16.704 1.00 74.31 101 PRO A CA 1
ATOM 720 C C . PRO A 1 101 ? 15.292 -1.279 15.871 1.00 74.31 101 PRO A C 1
ATOM 722 O O . PRO A 1 101 ? 16.388 -1.404 16.429 1.00 74.31 101 PRO A O 1
ATOM 725 N N . PRO A 1 102 ? 15.175 -1.292 14.531 1.00 69.06 102 PRO A N 1
ATOM 726 C CA . PRO A 1 102 ? 16.335 -1.386 13.666 1.00 69.06 102 PRO A CA 1
ATOM 727 C C . PRO A 1 102 ? 17.202 -0.142 13.871 1.00 69.06 102 PRO A C 1
ATOM 729 O O . PRO A 1 102 ? 16.818 0.973 13.512 1.00 69.06 102 PRO A O 1
ATOM 732 N N . VAL A 1 103 ? 18.380 -0.328 14.468 1.00 68.62 103 VAL A N 1
ATOM 733 C CA . VAL A 1 103 ? 19.373 0.740 14.584 1.00 68.62 103 VAL A CA 1
ATOM 734 C C . VAL A 1 103 ? 19.826 1.121 13.178 1.00 68.62 103 VAL A C 1
ATOM 736 O O . VAL A 1 103 ? 20.446 0.343 12.456 1.00 68.62 103 VAL A O 1
ATOM 739 N N . ASN A 1 104 ? 19.434 2.317 12.755 1.00 55.66 104 ASN A N 1
ATOM 740 C CA . ASN A 1 104 ? 19.726 2.830 11.431 1.00 55.66 104 ASN A CA 1
ATOM 741 C C . ASN A 1 104 ? 21.227 3.161 11.356 1.00 55.66 104 ASN A C 1
ATOM 743 O O . ASN A 1 104 ? 21.673 4.180 11.883 1.00 55.66 104 ASN A O 1
ATOM 747 N N . ILE A 1 105 ? 22.022 2.294 10.722 1.00 56.75 105 ILE A N 1
ATOM 748 C CA . ILE A 1 105 ? 23.471 2.506 10.529 1.00 56.75 105 ILE A CA 1
ATOM 749 C C . ILE A 1 105 ? 23.731 3.749 9.644 1.00 56.75 105 ILE A C 1
ATOM 751 O O . ILE A 1 105 ? 24.827 4.302 9.643 1.00 56.75 105 ILE A O 1
ATOM 755 N N . SER A 1 106 ? 22.709 4.297 8.979 1.00 54.41 106 SER A N 1
ATOM 756 C CA . SER A 1 106 ? 22.825 5.519 8.174 1.00 54.41 106 SER A CA 1
ATOM 757 C C . SER A 1 106 ? 22.947 6.829 8.971 1.00 54.41 106 SER A C 1
ATOM 759 O O . SER A 1 106 ? 23.251 7.854 8.367 1.00 54.41 106 SER A O 1
ATOM 761 N N . THR A 1 107 ? 22.776 6.831 10.300 1.00 47.88 107 THR A N 1
ATOM 762 C CA . THR A 1 107 ? 22.894 8.058 11.124 1.00 47.88 107 THR A CA 1
ATOM 763 C C . THR A 1 107 ? 24.224 8.160 11.891 1.00 47.88 107 THR A C 1
ATOM 765 O O . THR A 1 107 ? 24.455 9.140 12.591 1.00 47.88 107 THR A O 1
ATOM 768 N N . ALA A 1 108 ? 25.138 7.191 11.746 1.00 42.59 108 ALA A N 1
ATOM 769 C CA . ALA A 1 108 ? 26.440 7.197 12.430 1.00 42.59 108 ALA A CA 1
ATOM 770 C C . ALA A 1 108 ? 27.598 7.812 11.613 1.00 42.59 108 ALA A C 1
ATOM 772 O O . ALA A 1 108 ? 28.732 7.793 12.079 1.00 42.59 108 ALA A O 1
ATOM 773 N N . ASN A 1 109 ? 27.328 8.387 10.432 1.00 45.09 109 ASN A N 1
ATOM 774 C CA . ASN A 1 109 ? 28.333 9.071 9.600 1.00 45.09 109 ASN A CA 1
ATOM 775 C C . ASN A 1 109 ? 28.030 10.559 9.346 1.00 45.09 109 ASN A C 1
ATOM 777 O O . ASN A 1 109 ? 28.496 11.135 8.365 1.00 45.09 109 ASN A O 1
ATOM 781 N N . VAL A 1 110 ? 27.287 11.208 10.246 1.00 44.00 110 VAL A N 1
ATOM 782 C CA . VAL A 1 110 ? 27.288 12.675 10.341 1.00 44.00 110 VAL A CA 1
ATOM 783 C C . VAL A 1 110 ? 27.561 13.071 11.785 1.00 44.00 110 VAL A C 1
ATOM 785 O O . VAL A 1 110 ? 26.700 13.566 12.505 1.00 44.00 110 VAL A O 1
ATOM 788 N N . LEU A 1 111 ? 28.798 12.854 12.215 1.00 47.69 111 LEU A N 1
ATOM 789 C CA . LEU A 1 111 ? 29.434 13.812 13.097 1.00 47.69 111 LEU A CA 1
ATOM 790 C C . LEU A 1 111 ? 30.862 14.030 12.603 1.00 47.69 111 LEU A C 1
ATOM 792 O O . LEU A 1 111 ? 31.573 13.073 12.317 1.00 47.69 111 LEU A O 1
ATOM 796 N N . GLU A 1 112 ? 31.224 15.306 12.564 1.00 52.19 112 GLU A N 1
ATOM 797 C CA . GLU A 1 112 ? 32.570 15.876 12.581 1.00 52.19 112 GLU A CA 1
ATOM 798 C C . GLU A 1 112 ? 32.959 16.710 11.347 1.00 52.19 112 GLU A C 1
ATOM 800 O O . GLU A 1 112 ? 33.046 16.242 10.215 1.00 52.19 112 GLU A O 1
ATOM 805 N N . SER A 1 113 ? 33.218 17.983 11.668 1.00 51.81 113 SER A N 1
ATOM 806 C CA . SER A 1 113 ? 33.800 19.063 10.867 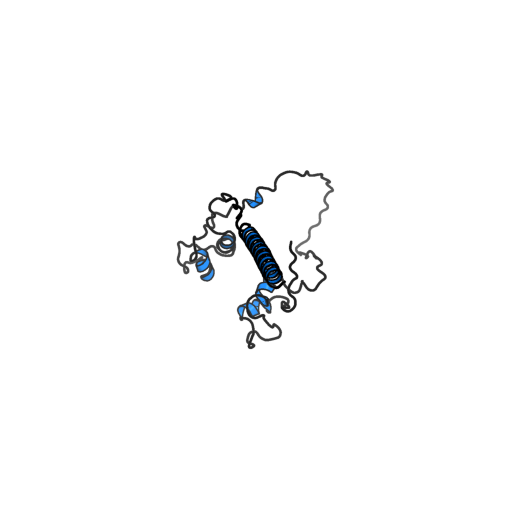1.00 51.81 113 SER A CA 1
ATOM 807 C C . SER A 1 113 ? 32.849 19.873 9.981 1.00 51.81 113 SER A C 1
ATOM 809 O O . SER A 1 113 ? 32.799 19.737 8.764 1.00 51.81 113 SER A O 1
ATOM 811 N N . THR A 1 114 ? 32.210 20.877 10.575 1.00 44.50 114 THR A N 1
ATOM 812 C CA . THR A 1 114 ? 32.719 22.250 10.393 1.00 44.50 114 THR A CA 1
ATOM 813 C C . THR A 1 114 ? 32.193 23.164 11.494 1.00 44.50 114 THR A C 1
ATOM 815 O O . THR A 1 114 ? 31.044 23.104 11.926 1.00 44.50 114 THR A O 1
ATOM 818 N N . GLU A 1 115 ? 33.129 23.934 12.021 1.00 52.25 115 GLU A N 1
ATOM 819 C CA . GLU A 1 115 ? 33.054 24.763 13.212 1.00 52.25 115 GLU A CA 1
ATOM 820 C C . GLU A 1 115 ? 31.995 25.878 13.219 1.00 52.25 115 GLU A C 1
ATOM 822 O O . GLU A 1 115 ? 31.743 26.589 12.248 1.00 52.25 115 GLU A O 1
ATOM 827 N N . VAL A 1 116 ? 31.459 26.071 14.422 1.00 37.91 116 VAL A N 1
ATOM 828 C CA . VAL A 1 116 ? 30.691 27.221 14.892 1.00 37.91 116 VAL A CA 1
ATOM 829 C C . VAL A 1 116 ? 31.553 28.489 14.829 1.00 37.91 116 VAL A C 1
ATOM 831 O O . VAL A 1 116 ? 32.594 28.566 15.478 1.00 37.91 116 VAL A O 1
ATOM 834 N N . SER A 1 117 ? 31.074 29.532 14.149 1.00 58.53 117 SER A N 1
ATOM 835 C CA . SER A 1 117 ? 31.391 30.917 14.513 1.00 58.53 117 SER A CA 1
ATOM 836 C C . SER A 1 117 ? 30.111 31.629 14.915 1.00 58.53 117 SER A C 1
ATOM 838 O O . SER A 1 117 ? 29.198 31.844 14.122 1.00 58.53 117 SER A O 1
ATOM 840 N N . ALA A 1 118 ? 30.069 31.930 16.206 1.00 46.06 118 ALA A N 1
ATOM 841 C CA . ALA A 1 118 ? 29.035 32.670 16.888 1.00 46.06 118 ALA A CA 1
ATOM 842 C C . ALA A 1 118 ? 28.938 34.114 16.381 1.00 46.06 118 ALA A C 1
ATOM 844 O O . ALA A 1 118 ? 29.957 34.763 16.163 1.00 46.06 118 ALA A O 1
ATOM 845 N N . ILE A 1 119 ? 27.720 34.651 16.368 1.00 49.31 119 ILE A N 1
ATOM 846 C CA . ILE A 1 119 ? 27.463 35.975 16.938 1.00 49.31 119 ILE A CA 1
ATOM 847 C C . ILE A 1 119 ? 26.107 35.961 17.641 1.00 49.31 119 ILE A C 1
ATOM 849 O O . ILE A 1 119 ? 25.065 35.683 17.055 1.00 49.31 119 ILE A O 1
ATOM 853 N N . LEU A 1 120 ? 26.196 36.227 18.940 1.00 47.75 120 LEU A N 1
ATOM 854 C CA . LEU A 1 120 ? 25.130 36.473 19.897 1.00 47.75 120 LEU A CA 1
ATOM 855 C C . LEU A 1 120 ? 24.590 37.898 19.683 1.00 47.75 120 LEU A C 1
ATOM 857 O O . LEU A 1 120 ? 25.396 38.824 19.591 1.00 47.75 120 LEU A O 1
ATOM 861 N N . ALA A 1 121 ? 23.270 38.090 19.694 1.00 41.78 121 ALA A N 1
ATOM 862 C CA . ALA A 1 121 ? 22.652 39.369 20.058 1.00 41.78 121 ALA A CA 1
ATOM 863 C C . ALA A 1 121 ? 21.214 39.154 20.576 1.00 41.78 121 ALA A C 1
ATOM 865 O O . ALA A 1 121 ? 20.261 39.015 19.819 1.00 41.78 121 ALA A O 1
ATOM 866 N 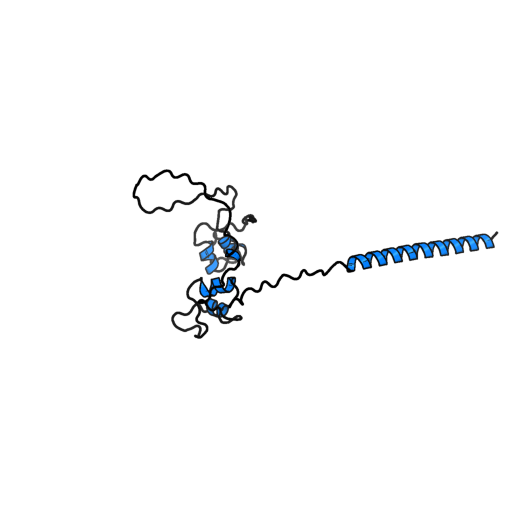N . GLU A 1 122 ? 21.160 39.038 21.900 1.00 50.69 122 GLU A N 1
ATOM 867 C CA . GLU A 1 122 ? 20.127 39.358 22.896 1.00 50.69 122 GLU A CA 1
ATOM 868 C C . GLU A 1 122 ? 18.642 39.616 22.533 1.00 50.69 122 GLU A C 1
ATOM 870 O O . GLU A 1 122 ? 18.272 40.577 21.867 1.00 50.69 122 GLU A O 1
ATOM 875 N N . VAL A 1 123 ? 17.807 38.759 23.146 1.00 46.91 123 VAL A N 1
ATOM 876 C CA . VAL A 1 123 ? 16.586 39.003 23.954 1.00 46.91 123 VAL A CA 1
ATOM 877 C C . VAL A 1 123 ? 15.898 40.377 23.924 1.00 46.91 123 VAL A C 1
ATOM 879 O O . VAL A 1 123 ? 16.432 41.349 24.448 1.00 46.91 123 VAL A O 1
ATOM 882 N N . VAL A 1 124 ? 14.600 40.363 23.570 1.00 40.19 124 VAL A N 1
ATOM 883 C CA . VAL A 1 124 ? 13.542 41.055 24.336 1.00 40.19 124 VAL A CA 1
ATOM 884 C C . VAL A 1 124 ? 12.248 40.216 24.345 1.00 40.19 124 VAL A C 1
ATOM 886 O O . VAL A 1 124 ? 11.747 39.806 23.301 1.00 40.19 124 VAL A O 1
ATOM 889 N N . ASP A 1 125 ? 11.736 39.974 25.551 1.00 42.72 125 ASP A N 1
ATOM 890 C CA . ASP A 1 125 ? 10.454 39.368 25.937 1.00 42.72 125 ASP A CA 1
ATOM 891 C C . ASP A 1 125 ? 9.205 39.924 25.220 1.00 42.72 125 ASP A C 1
ATOM 893 O O . ASP A 1 125 ? 9.028 41.139 25.164 1.00 42.72 125 ASP A O 1
ATOM 897 N N . ALA A 1 126 ? 8.261 39.043 24.842 1.00 37.31 126 ALA A N 1
ATOM 898 C CA . ALA A 1 126 ? 6.813 39.277 24.991 1.00 37.31 126 ALA A CA 1
ATOM 899 C C . ALA A 1 126 ? 5.965 38.013 24.709 1.00 37.31 126 ALA A C 1
ATOM 901 O O . ALA A 1 126 ? 5.774 37.585 23.576 1.00 37.31 126 ALA A O 1
ATOM 902 N N . LYS A 1 127 ? 5.396 37.464 25.785 1.00 45.81 127 LYS A N 1
ATOM 903 C CA . LYS A 1 127 ? 4.165 36.654 25.888 1.00 45.81 127 LYS A CA 1
ATOM 904 C C . LYS A 1 127 ? 3.145 36.862 24.749 1.00 45.81 127 LYS A C 1
ATOM 906 O O . LYS A 1 127 ? 2.694 37.991 24.596 1.00 45.81 127 LYS A O 1
ATOM 911 N N . THR A 1 128 ? 2.693 35.784 24.084 1.00 36.47 128 THR A N 1
ATOM 912 C CA . THR A 1 128 ? 1.334 35.545 23.499 1.00 36.47 128 THR A CA 1
ATOM 913 C C . THR A 1 128 ? 1.371 34.220 22.709 1.00 36.47 128 THR A C 1
ATOM 915 O O . THR A 1 128 ? 2.191 34.061 21.822 1.00 36.47 128 THR A O 1
ATOM 918 N N . SER A 1 129 ? 0.770 33.141 23.226 1.00 40.69 129 SER A N 1
ATOM 919 C CA . SER A 1 129 ? -0.524 32.557 22.809 1.00 40.69 129 SER A CA 1
ATOM 920 C C . SER A 1 129 ? -0.582 32.051 21.358 1.00 40.69 129 SER A C 1
ATOM 922 O O . SER A 1 129 ? -0.589 32.848 20.434 1.00 40.69 129 SER A O 1
ATOM 924 N N . VAL A 1 130 ? -0.678 30.720 21.235 1.00 59.41 130 VAL A N 1
ATOM 925 C CA . VAL A 1 130 ? -1.258 29.890 20.157 1.00 59.41 130 VAL A CA 1
ATOM 926 C C . VAL A 1 130 ? -1.690 30.634 18.885 1.00 59.41 130 VAL A C 1
ATOM 928 O O . VAL A 1 130 ? -2.751 31.245 18.896 1.00 59.41 130 VAL A O 1
ATOM 931 N N . GLU A 1 131 ? -0.925 30.470 17.800 1.00 49.25 131 GLU A N 1
ATOM 932 C CA . GLU A 1 131 ? -1.400 30.356 16.407 1.00 49.25 131 GLU A CA 1
ATOM 933 C C . GLU A 1 131 ? -0.204 29.927 15.525 1.00 49.25 131 GLU A C 1
ATOM 935 O O . GLU A 1 131 ? 0.745 30.689 15.343 1.00 49.25 131 GLU A O 1
ATOM 940 N N . GLU A 1 132 ? -0.182 28.676 15.046 1.00 42.53 132 GLU A N 1
ATOM 941 C CA . GLU A 1 132 ? 0.861 28.184 14.132 1.00 42.53 132 GLU A CA 1
ATOM 942 C C . GLU A 1 132 ? 0.529 28.639 12.706 1.00 42.53 132 GLU A C 1
ATOM 944 O O . GLU A 1 132 ? -0.414 28.168 12.073 1.00 42.53 132 GLU A O 1
ATOM 949 N N . SER A 1 133 ? 1.307 29.619 12.252 1.00 45.66 133 SER A N 1
ATOM 950 C CA . SER A 1 133 ? 1.292 30.208 10.918 1.00 45.66 133 SER A CA 1
ATOM 951 C C . SER A 1 133 ? 2.070 29.323 9.925 1.00 45.66 133 SER A C 1
ATOM 953 O O . SER A 1 133 ? 3.148 28.833 10.274 1.00 45.66 133 SER A O 1
ATOM 955 N N . PRO A 1 134 ? 1.568 29.103 8.694 1.00 49.03 134 PRO A N 1
ATOM 956 C CA . PRO A 1 134 ? 2.188 28.214 7.719 1.00 49.03 134 PRO A CA 1
ATOM 957 C C . PRO A 1 134 ? 3.405 28.860 7.042 1.00 49.03 134 PRO A C 1
ATOM 959 O O . PRO A 1 134 ? 3.358 29.999 6.580 1.00 49.03 134 PRO A O 1
ATOM 962 N N . VAL A 1 135 ? 4.492 28.094 6.924 1.00 40.44 135 VAL A N 1
ATOM 963 C CA . VAL A 1 135 ? 5.651 28.452 6.097 1.00 40.44 135 VAL A CA 1
ATOM 964 C C . VAL A 1 135 ? 5.269 28.274 4.625 1.00 40.44 135 VAL A C 1
ATOM 966 O O . VAL A 1 135 ? 5.146 27.153 4.131 1.00 40.44 135 VAL A O 1
ATOM 969 N N . GLU A 1 136 ? 5.066 29.393 3.929 1.00 42.81 136 GLU A N 1
ATOM 970 C CA . GLU A 1 136 ? 4.912 29.452 2.476 1.00 42.81 136 GLU A CA 1
ATOM 971 C C . GLU A 1 136 ? 6.202 28.991 1.782 1.00 42.81 136 GLU A C 1
ATOM 973 O O . GLU A 1 136 ? 7.188 29.723 1.698 1.00 42.81 136 GLU A O 1
ATOM 978 N N . VAL A 1 137 ? 6.180 27.783 1.216 1.00 43.12 137 VAL A N 1
ATOM 979 C CA . VAL A 1 137 ? 7.044 27.439 0.084 1.00 43.12 137 VAL A CA 1
ATOM 980 C C . VAL A 1 137 ? 6.240 27.733 -1.176 1.00 43.12 137 VAL A C 1
ATOM 982 O O . VAL A 1 137 ? 5.317 27.003 -1.534 1.00 43.12 137 VAL A O 1
ATOM 985 N N . GLN A 1 138 ? 6.569 28.851 -1.823 1.00 45.00 138 GLN A N 1
ATOM 986 C CA . GLN A 1 138 ? 6.006 29.257 -3.108 1.00 45.00 138 GLN A CA 1
ATOM 987 C C . GLN A 1 138 ? 6.325 28.208 -4.183 1.00 45.00 138 GLN A C 1
ATOM 989 O O . GLN A 1 138 ? 7.415 28.190 -4.751 1.00 45.00 138 GLN A O 1
ATOM 994 N N . ALA A 1 139 ? 5.350 27.353 -4.490 1.00 39.59 139 ALA A N 1
ATOM 995 C CA . ALA A 1 139 ? 5.316 26.555 -5.708 1.00 39.59 139 ALA A CA 1
ATOM 996 C C . ALA A 1 139 ? 4.287 27.169 -6.666 1.00 39.59 139 ALA A C 1
ATOM 998 O O . ALA A 1 139 ? 3.108 26.820 -6.673 1.00 39.59 139 ALA A O 1
ATOM 999 N N . THR A 1 140 ? 4.735 28.129 -7.470 1.00 44.94 140 THR A N 1
ATOM 1000 C CA . THR A 1 140 ? 3.922 28.766 -8.512 1.00 44.94 140 THR A CA 1
ATOM 1001 C C . THR A 1 140 ? 3.950 27.914 -9.785 1.00 44.94 140 THR A C 1
ATOM 1003 O O . THR A 1 140 ? 4.712 28.186 -10.704 1.00 44.94 140 THR A O 1
ATOM 1006 N N . ALA A 1 141 ? 3.158 26.842 -9.807 1.00 42.03 141 ALA A N 1
ATOM 1007 C CA . ALA A 1 141 ? 2.743 26.002 -10.949 1.00 42.03 141 ALA A CA 1
ATOM 1008 C C . ALA A 1 141 ? 1.794 24.927 -10.357 1.00 42.03 141 ALA A C 1
ATOM 1010 O O . ALA A 1 141 ? 1.924 24.691 -9.164 1.00 42.03 141 ALA A O 1
ATOM 1011 N N . PRO A 1 142 ? 0.851 24.291 -11.089 1.00 48.06 142 PRO A N 1
ATOM 1012 C CA . PRO A 1 142 ? -0.457 23.760 -10.606 1.00 48.06 142 PRO A CA 1
ATOM 1013 C C . PRO A 1 142 ? -0.468 22.636 -9.530 1.00 48.06 142 PRO A C 1
ATOM 1015 O O . PRO A 1 142 ? -1.491 22.009 -9.277 1.00 48.06 142 PRO A O 1
ATOM 1018 N N . LEU A 1 143 ? 0.652 22.414 -8.854 1.00 48.12 143 LEU A N 1
ATOM 1019 C CA . LEU A 1 143 ? 1.074 21.296 -8.019 1.00 48.12 143 LEU A CA 1
ATOM 1020 C C . LEU A 1 143 ? 0.600 21.340 -6.552 1.00 48.12 143 LEU A C 1
ATOM 1022 O O . LEU A 1 143 ? 1.095 20.563 -5.743 1.00 48.12 143 LEU A O 1
ATOM 1026 N N . ALA A 1 144 ? -0.325 22.229 -6.181 1.00 58.78 144 ALA A N 1
ATOM 1027 C CA . ALA A 1 144 ? -0.740 22.416 -4.782 1.00 58.78 144 ALA A CA 1
ATOM 1028 C C . ALA A 1 144 ? -2.200 22.021 -4.485 1.00 58.78 144 ALA A C 1
ATOM 1030 O O . ALA A 1 144 ? -2.712 22.364 -3.424 1.00 58.78 144 ALA A O 1
ATOM 1031 N N . GLN A 1 145 ? -2.888 21.319 -5.394 1.00 67.25 145 GLN A N 1
ATOM 1032 C CA . GLN A 1 145 ? -4.289 20.920 -5.167 1.00 67.25 145 GLN A CA 1
ATOM 1033 C C . GLN A 1 145 ? -4.401 19.917 -4.005 1.00 67.25 145 GLN A C 1
ATOM 1035 O O . GLN A 1 145 ? -5.273 20.045 -3.150 1.00 67.25 145 GLN A O 1
ATOM 1040 N N . CYS A 1 146 ? -3.495 18.935 -3.951 1.00 78.12 146 CYS A N 1
ATOM 1041 C CA . CYS A 1 146 ? -3.479 17.914 -2.909 1.00 78.12 146 CYS A CA 1
ATOM 1042 C C . CYS A 1 146 ? -2.067 17.350 -2.671 1.00 78.12 146 CYS A C 1
ATOM 1044 O O . CYS A 1 146 ? -1.168 17.492 -3.501 1.00 78.12 146 CYS A O 1
ATOM 1046 N N . LYS A 1 147 ? -1.850 16.719 -1.507 1.00 79.44 147 LYS A N 1
ATOM 1047 C CA . LYS A 1 147 ? -0.556 16.113 -1.141 1.00 79.44 147 LYS A CA 1
ATOM 1048 C C . LYS A 1 147 ? -0.209 14.963 -2.092 1.00 79.44 147 LYS A C 1
ATOM 1050 O O . LYS A 1 147 ? -1.096 14.222 -2.496 1.00 79.44 147 LYS A O 1
ATOM 1055 N N . SER A 1 148 ? 1.080 14.739 -2.353 1.00 78.12 148 SER A N 1
ATOM 1056 C CA . SER A 1 148 ? 1.550 13.645 -3.228 1.00 78.12 148 SER A CA 1
ATOM 1057 C C . SER A 1 148 ? 1.057 12.257 -2.778 1.00 78.12 148 SER A C 1
ATOM 1059 O O . SER A 1 148 ? 0.577 11.470 -3.588 1.00 78.12 148 SER A O 1
ATOM 1061 N N . SER A 1 149 ? 1.056 11.982 -1.467 1.00 78.88 149 SER A N 1
ATOM 1062 C CA . SER A 1 149 ? 0.497 10.735 -0.922 1.00 78.88 149 SER A CA 1
ATOM 1063 C C . SER A 1 149 ? -1.014 10.603 -1.140 1.00 78.88 149 SER A C 1
ATOM 1065 O O . SER A 1 149 ? -1.499 9.503 -1.393 1.00 78.88 149 SER A O 1
ATOM 1067 N N . SER A 1 150 ? -1.754 11.714 -1.082 1.00 84.00 150 SER A N 1
ATOM 1068 C CA . SER A 1 150 ? -3.182 11.748 -1.404 1.00 84.00 150 SER A CA 1
ATOM 1069 C C . SER A 1 150 ? -3.421 11.558 -2.901 1.00 84.00 150 SER A C 1
ATOM 1071 O O . SER A 1 150 ? -4.316 10.809 -3.267 1.00 84.00 150 SER A O 1
ATOM 1073 N N . TYR A 1 151 ? -2.592 12.157 -3.762 1.00 85.00 151 TYR A N 1
ATOM 1074 C CA . TYR A 1 151 ? -2.671 11.979 -5.213 1.00 85.00 151 TYR A CA 1
ATOM 1075 C C . TYR A 1 151 ? -2.491 10.511 -5.611 1.00 85.00 151 TYR A C 1
ATOM 1077 O O . TYR A 1 151 ? -3.338 9.962 -6.309 1.00 85.00 151 TYR A O 1
ATOM 1085 N N . MET A 1 152 ? -1.452 9.846 -5.093 1.00 84.44 152 MET A N 1
ATOM 1086 C CA . MET A 1 152 ? -1.223 8.416 -5.337 1.00 84.44 152 MET A CA 1
ATOM 1087 C C . MET A 1 152 ? -2.465 7.585 -4.993 1.00 84.44 152 MET A C 1
ATOM 1089 O O . MET A 1 152 ? -2.892 6.730 -5.762 1.00 84.44 152 MET A O 1
ATOM 1093 N N . PHE A 1 153 ? -3.065 7.854 -3.833 1.00 86.94 153 PHE A N 1
ATOM 1094 C CA . PHE A 1 153 ? -4.225 7.109 -3.358 1.00 86.94 153 PHE A CA 1
ATOM 1095 C C . PHE A 1 153 ? -5.501 7.401 -4.160 1.00 86.94 153 PHE A C 1
ATOM 1097 O O . PHE A 1 153 ? -6.286 6.492 -4.405 1.00 86.94 153 PHE A O 1
ATOM 1104 N N . CYS A 1 154 ? -5.706 8.653 -4.569 1.00 88.75 154 CYS A N 1
ATOM 1105 C CA . CYS A 1 154 ? -6.939 9.102 -5.215 1.00 88.75 154 CYS A CA 1
ATOM 1106 C C . CYS A 1 154 ? -6.939 8.976 -6.741 1.00 88.75 154 CYS A C 1
ATOM 1108 O O . CYS A 1 154 ? -8.013 8.912 -7.337 1.00 88.75 154 CYS A O 1
ATOM 1110 N N . CYS A 1 155 ? -5.762 8.979 -7.364 1.00 87.94 155 CYS A N 1
ATOM 1111 C CA . CYS A 1 155 ? -5.614 9.101 -8.811 1.00 87.94 155 CYS A CA 1
ATOM 1112 C C . CYS A 1 155 ? -4.817 7.954 -9.440 1.00 87.94 155 CYS A C 1
ATOM 1114 O O . CYS A 1 155 ? -5.172 7.525 -10.535 1.00 87.94 155 CYS A O 1
ATOM 1116 N N . ASP A 1 156 ? -3.784 7.436 -8.764 1.00 85.62 156 ASP A N 1
ATOM 1117 C CA . ASP A 1 156 ? -2.930 6.381 -9.338 1.00 85.62 156 ASP A CA 1
ATOM 1118 C C . ASP A 1 156 ? -3.410 4.967 -8.988 1.00 85.62 156 ASP A C 1
ATOM 1120 O O . ASP A 1 156 ? -3.241 4.033 -9.778 1.00 85.62 156 ASP A O 1
ATOM 1124 N N . PHE A 1 157 ? -4.015 4.781 -7.813 1.00 83.38 157 PHE A N 1
ATOM 1125 C CA . PHE A 1 157 ? -4.531 3.481 -7.394 1.00 83.38 157 PHE A CA 1
ATOM 1126 C C . PHE A 1 157 ? -6.010 3.302 -7.752 1.00 83.38 157 PHE A C 1
ATOM 1128 O O . PHE A 1 157 ? -6.902 3.854 -7.116 1.00 83.38 157 PHE A O 1
ATOM 1135 N N . GLY A 1 158 ? -6.278 2.421 -8.718 1.00 83.94 158 GLY A N 1
ATOM 1136 C CA . GLY A 1 158 ? -7.635 1.986 -9.051 1.00 83.94 158 GLY A CA 1
ATOM 1137 C C . GLY A 1 158 ? -8.385 2.962 -9.959 1.00 83.94 158 GLY A C 1
ATOM 1138 O O . GLY A 1 158 ? -7.806 3.518 -10.888 1.00 83.94 158 GLY A O 1
ATOM 1139 N N . VAL A 1 159 ? -9.697 3.093 -9.743 1.00 88.94 159 VAL A N 1
ATOM 1140 C CA . VAL A 1 159 ? -10.550 4.023 -10.497 1.00 88.94 159 VAL A CA 1
ATOM 1141 C C . VAL A 1 159 ? -10.536 5.379 -9.784 1.00 88.94 159 VAL A C 1
ATOM 1143 O O . VAL A 1 159 ? -10.901 5.413 -8.607 1.00 88.94 159 VAL A O 1
ATOM 1146 N N . PRO A 1 160 ? -10.144 6.478 -10.455 1.00 90.56 160 PRO A N 1
ATOM 1147 C CA . PRO A 1 160 ? -10.166 7.809 -9.861 1.00 90.56 160 PRO A CA 1
ATOM 1148 C C . PRO A 1 160 ? -11.570 8.229 -9.416 1.00 90.56 160 PRO A C 1
ATOM 1150 O O . PRO A 1 160 ? -12.563 7.913 -10.073 1.00 90.56 160 PRO A O 1
ATOM 1153 N N . CYS A 1 161 ? -11.657 8.971 -8.315 1.00 89.12 161 CYS A N 1
ATOM 1154 C CA . CYS A 1 161 ? -12.926 9.514 -7.833 1.00 89.12 161 CYS A CA 1
ATOM 1155 C C . CYS A 1 161 ? -13.336 10.763 -8.631 1.00 89.12 161 CYS A C 1
ATOM 1157 O O . CYS A 1 161 ? -12.600 11.749 -8.629 1.00 89.12 161 CYS A O 1
ATOM 1159 N N . ASP A 1 162 ? -14.535 10.789 -9.222 1.00 90.31 162 ASP A N 1
ATOM 1160 C CA . ASP A 1 162 ? -15.144 12.042 -9.688 1.00 90.31 162 ASP A CA 1
ATOM 1161 C C . ASP A 1 162 ? -15.945 12.676 -8.544 1.00 90.31 162 ASP A C 1
ATOM 1163 O O . ASP A 1 162 ? -17.075 12.281 -8.257 1.00 90.31 162 ASP A O 1
ATOM 1167 N N . CYS A 1 163 ? -15.357 13.663 -7.866 1.00 88.69 163 CYS A N 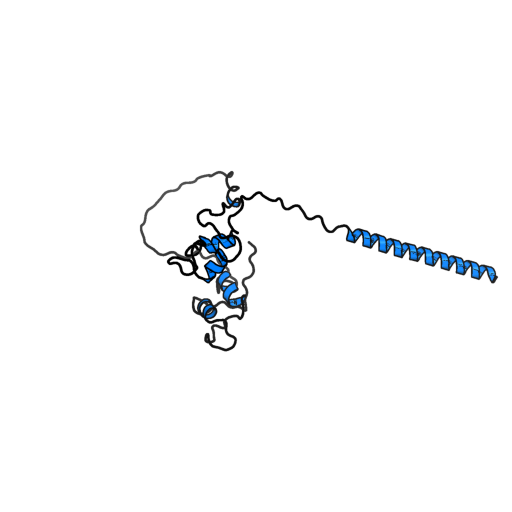1
ATOM 1168 C CA . CYS A 1 163 ? -16.006 14.357 -6.752 1.00 88.69 163 CYS A CA 1
ATOM 1169 C C . CYS A 1 163 ? -17.145 15.302 -7.185 1.00 88.69 163 CYS A C 1
ATOM 1171 O O . CYS A 1 163 ? -17.789 15.907 -6.328 1.00 88.69 163 CYS A O 1
ATOM 1173 N N . SER A 1 164 ? -17.402 15.459 -8.492 1.00 88.75 164 SER A N 1
ATOM 1174 C CA . SER A 1 164 ? -18.593 16.159 -8.996 1.00 88.75 164 SER A CA 1
ATOM 1175 C C . SER A 1 164 ? -19.850 15.279 -8.978 1.00 88.75 164 SER A C 1
ATOM 1177 O O . SER A 1 164 ? -20.965 15.789 -9.098 1.00 88.75 164 SER A O 1
ATOM 1179 N N . GLN A 1 165 ? -19.675 13.967 -8.802 1.00 89.38 165 GLN A N 1
ATOM 1180 C CA . GLN A 1 165 ? -20.736 12.967 -8.720 1.00 89.38 165 GLN A CA 1
ATOM 1181 C C . GLN A 1 165 ? -20.840 12.404 -7.301 1.00 89.38 165 GLN A C 1
ATOM 1183 O O . GLN A 1 165 ? -19.916 12.514 -6.509 1.00 89.38 165 GLN A O 1
ATOM 1188 N N . GLY A 1 166 ? -21.966 11.771 -6.961 1.00 87.44 166 GLY A N 1
ATOM 1189 C CA . GLY A 1 166 ? -22.104 11.082 -5.673 1.00 87.44 166 GLY A CA 1
ATOM 1190 C C . GLY A 1 166 ? -21.235 9.820 -5.585 1.00 87.44 166 GLY A C 1
ATOM 1191 O O . GLY A 1 166 ? -20.935 9.207 -6.606 1.00 87.44 166 GLY A O 1
ATOM 1192 N N . SER A 1 167 ? -20.907 9.374 -4.367 1.00 88.81 167 SER A N 1
ATOM 1193 C CA . SER A 1 167 ? -20.118 8.149 -4.114 1.00 88.81 167 SER A CA 1
ATOM 1194 C C . SER A 1 167 ? -20.720 6.873 -4.716 1.00 88.81 167 SER A C 1
ATOM 1196 O O . SER A 1 167 ? -20.016 5.893 -4.918 1.00 88.81 167 SER A O 1
ATOM 1198 N N . THR A 1 168 ? -22.020 6.879 -5.015 1.00 89.81 168 THR A N 1
ATOM 1199 C CA . THR A 1 168 ? -22.765 5.742 -5.572 1.00 89.81 168 THR A CA 1
ATOM 1200 C C . THR A 1 168 ? -22.956 5.813 -7.089 1.00 89.81 168 THR A C 1
ATOM 1202 O O . THR A 1 168 ? -23.648 4.967 -7.661 1.00 89.81 168 THR A O 1
ATOM 1205 N N . ALA A 1 169 ? -22.378 6.812 -7.767 1.00 91.19 169 ALA A N 1
ATOM 1206 C CA . ALA A 1 169 ? -22.453 6.895 -9.220 1.00 91.19 169 ALA A CA 1
ATOM 1207 C C . ALA A 1 169 ? -21.680 5.737 -9.879 1.00 91.19 169 ALA A C 1
ATOM 1209 O O . ALA A 1 169 ? -20.658 5.262 -9.388 1.00 91.19 169 ALA A O 1
ATOM 1210 N N . SER A 1 170 ? -22.195 5.239 -11.004 1.00 90.56 170 SER A N 1
ATOM 1211 C CA . SER A 1 170 ? -21.554 4.131 -11.719 1.00 90.56 170 SER A CA 1
ATOM 1212 C C . SER A 1 170 ? -20.196 4.555 -12.273 1.00 90.56 170 SER A C 1
ATOM 1214 O O . SER A 1 170 ? -20.101 5.579 -12.941 1.00 90.56 170 SER A O 1
ATOM 1216 N N . GLY A 1 171 ? -19.165 3.741 -12.029 1.00 87.50 171 GLY A N 1
ATOM 1217 C CA . GLY A 1 171 ? -17.789 4.058 -12.420 1.00 87.50 171 GLY A CA 1
ATOM 1218 C C . GLY A 1 171 ? -17.031 4.925 -11.412 1.00 87.50 171 GLY A C 1
ATOM 1219 O O . GLY A 1 171 ? -15.937 5.370 -11.735 1.00 87.50 171 GLY A O 1
ATOM 1220 N N . GLN A 1 172 ? -17.583 5.147 -10.216 1.00 91.06 172 GLN A N 1
ATOM 1221 C CA . GLN A 1 172 ? -16.873 5.801 -9.119 1.00 91.06 172 GLN A CA 1
ATOM 1222 C C . GLN A 1 172 ? -15.888 4.876 -8.413 1.00 91.06 172 GLN A C 1
ATOM 1224 O O . GLN A 1 172 ? -16.011 3.650 -8.435 1.00 91.06 172 GLN A O 1
ATOM 1229 N N . CYS A 1 173 ? -14.931 5.508 -7.742 1.00 90.38 173 CYS A N 1
ATOM 1230 C CA . CYS A 1 173 ? -14.057 4.863 -6.779 1.00 90.38 173 CYS A CA 1
ATOM 1231 C C . CYS A 1 173 ? -14.841 4.277 -5.583 1.00 90.38 173 CYS A C 1
ATOM 1233 O O . CYS A 1 173 ? -15.978 4.663 -5.308 1.00 90.38 173 CYS A O 1
ATOM 1235 N N . GLU A 1 174 ? -14.206 3.357 -4.854 1.00 89.81 174 GLU A N 1
ATOM 1236 C CA . GLU A 1 174 ? -14.747 2.742 -3.632 1.00 89.81 174 GLU A CA 1
ATOM 1237 C C . GLU A 1 174 ? -15.170 3.788 -2.587 1.00 89.81 174 GLU A C 1
ATOM 1239 O O . GLU A 1 174 ? -14.529 4.829 -2.447 1.00 89.81 174 GLU A O 1
ATOM 1244 N N . GLU A 1 175 ? -16.198 3.493 -1.785 1.00 89.62 175 GLU A N 1
ATOM 1245 C CA . GLU A 1 175 ? -16.785 4.453 -0.832 1.00 89.62 175 GLU A CA 1
ATOM 1246 C C . GLU A 1 175 ? -15.768 4.982 0.195 1.00 89.62 175 GLU A C 1
ATOM 1248 O O . GLU A 1 175 ? -15.746 6.176 0.505 1.00 89.62 175 GLU A O 1
ATOM 1253 N N . ALA A 1 176 ? -14.867 4.115 0.672 1.00 87.00 176 ALA A N 1
ATOM 1254 C CA . ALA A 1 176 ? -13.785 4.506 1.574 1.00 87.00 176 ALA A CA 1
ATOM 1255 C C . ALA A 1 176 ? -12.779 5.456 0.898 1.00 87.00 176 ALA A C 1
ATOM 1257 O O . ALA A 1 176 ? -12.326 6.422 1.517 1.00 87.00 176 ALA A O 1
ATOM 1258 N N . SER A 1 177 ? -12.464 5.214 -0.377 1.00 88.38 177 SER A N 1
ATOM 1259 C CA . SER A 1 177 ? -11.593 6.088 -1.163 1.00 88.38 177 SER A CA 1
ATOM 1260 C C . SER A 1 177 ? -12.279 7.411 -1.477 1.00 88.38 177 SER A C 1
ATOM 1262 O O . SER A 1 177 ? -11.670 8.464 -1.323 1.00 88.38 177 SER A O 1
ATOM 1264 N N . TYR A 1 178 ? -13.570 7.381 -1.806 1.00 90.38 178 TYR A N 1
ATOM 1265 C CA . TYR A 1 178 ? -14.374 8.573 -2.052 1.00 90.38 178 TYR A CA 1
ATOM 1266 C C . TYR A 1 178 ? -14.413 9.489 -0.823 1.00 90.38 178 TYR A C 1
ATOM 1268 O O . TYR A 1 178 ? -14.198 10.695 -0.940 1.00 90.38 178 TYR A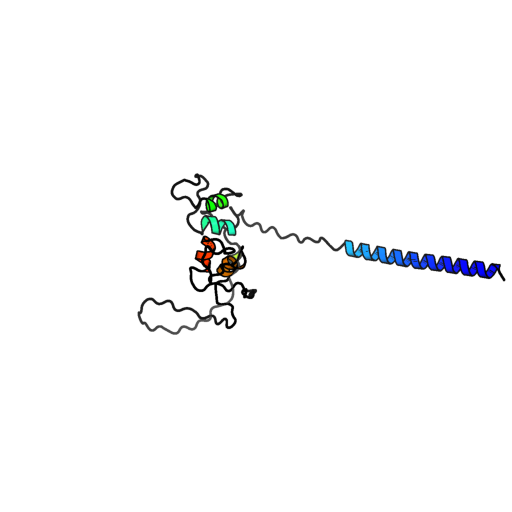 O 1
ATOM 1276 N N . ALA A 1 179 ? -14.627 8.933 0.374 1.00 89.75 179 ALA A N 1
ATOM 1277 C CA . ALA A 1 179 ? -14.623 9.709 1.614 1.00 89.75 179 ALA A CA 1
ATOM 1278 C C . ALA A 1 179 ? -13.272 10.400 1.863 1.00 89.75 179 ALA A C 1
ATOM 1280 O O . ALA A 1 179 ? -13.239 11.555 2.286 1.00 89.75 179 ALA A O 1
ATOM 1281 N N . PHE A 1 180 ? -12.162 9.723 1.563 1.00 88.69 180 PHE A N 1
ATOM 1282 C CA . PHE A 1 180 ? -10.827 10.298 1.706 1.00 88.69 180 PHE A CA 1
ATOM 1283 C C . PHE A 1 180 ? -10.530 11.367 0.642 1.00 88.69 180 PHE A C 1
ATOM 1285 O O . PHE A 1 180 ? -10.027 12.436 0.972 1.00 88.69 180 PHE A O 1
ATOM 1292 N N . CYS A 1 181 ? -10.866 11.097 -0.619 1.00 89.88 181 CYS A N 1
ATOM 1293 C CA . CYS A 1 181 ? -10.503 11.935 -1.763 1.00 89.88 181 CYS A CA 1
ATOM 1294 C C . CYS A 1 181 ? -11.434 13.132 -1.981 1.00 89.88 181 CYS A C 1
ATOM 1296 O O . CYS A 1 181 ? -10.992 14.169 -2.468 1.00 89.88 181 CYS A O 1
ATOM 1298 N N . CYS A 1 182 ? -12.712 12.997 -1.623 1.00 89.69 182 CYS A N 1
ATOM 1299 C CA . CYS A 1 182 ? -13.744 14.010 -1.852 1.00 89.69 182 CYS A CA 1
ATOM 1300 C C . CYS A 1 182 ? -14.332 14.580 -0.554 1.00 89.69 182 CYS A C 1
ATOM 1302 O O . CYS A 1 182 ? -14.954 15.639 -0.578 1.00 89.69 182 CYS A O 1
ATOM 1304 N N . GLY A 1 183 ? -14.185 13.876 0.574 1.00 86.19 183 GLY A N 1
ATOM 1305 C CA . GLY A 1 183 ? -14.747 14.295 1.861 1.00 86.19 183 GLY A CA 1
ATOM 1306 C C . GLY A 1 183 ? -13.823 15.178 2.701 1.00 86.19 183 GLY A C 1
ATOM 1307 O O . GLY A 1 183 ? -14.297 15.824 3.635 1.00 86.19 183 GLY A O 1
ATOM 1308 N N . VAL A 1 184 ? -12.520 15.223 2.392 1.00 79.06 184 VAL A N 1
ATOM 1309 C CA . VAL A 1 184 ? -11.516 15.945 3.186 1.00 79.06 184 VAL A CA 1
ATOM 1310 C C . VAL A 1 184 ? -10.723 16.914 2.309 1.00 79.06 184 VAL A C 1
ATOM 1312 O O . VAL A 1 184 ? -9.946 16.501 1.456 1.00 79.06 184 VAL A O 1
ATOM 1315 N N . GLY A 1 185 ? -10.858 18.215 2.580 1.00 77.00 185 GLY A N 1
ATOM 1316 C CA . GLY A 1 185 ? -10.106 19.259 1.878 1.00 77.00 185 GLY A CA 1
ATOM 1317 C C . GLY A 1 185 ? -10.511 19.434 0.410 1.00 77.00 185 GLY A C 1
ATOM 1318 O O . GLY A 1 185 ? -11.637 19.129 0.026 1.00 77.00 185 GLY A O 1
ATOM 1319 N N . THR A 1 186 ? -9.598 19.982 -0.397 1.00 81.56 186 THR A N 1
ATOM 1320 C CA . THR A 1 186 ? -9.794 20.157 -1.844 1.00 81.56 186 THR A CA 1
ATOM 1321 C C . THR A 1 186 ? -9.490 18.842 -2.571 1.00 81.56 186 THR A C 1
ATOM 1323 O O . THR A 1 186 ? -8.397 18.302 -2.378 1.00 81.56 186 THR A O 1
ATOM 1326 N N . PRO A 1 187 ? -10.406 18.331 -3.414 1.00 85.00 187 PRO A N 1
ATOM 1327 C CA . PRO A 1 187 ? -10.153 17.140 -4.217 1.00 85.00 187 PRO A CA 1
ATOM 1328 C C . PRO A 1 187 ? -8.924 17.257 -5.123 1.00 85.00 187 PRO A C 1
ATOM 1330 O O . PRO A 1 187 ? -8.618 18.330 -5.645 1.00 85.00 187 PRO A O 1
ATOM 1333 N N . CYS A 1 188 ? -8.251 16.130 -5.358 1.00 84.75 188 CYS A N 1
ATOM 1334 C CA . CYS A 1 188 ? -7.172 16.049 -6.340 1.00 84.75 188 CYS A CA 1
ATOM 1335 C C . CYS A 1 188 ? -7.712 16.161 -7.776 1.00 84.75 188 CYS A C 1
ATOM 1337 O O . CYS A 1 188 ? -8.665 15.471 -8.132 1.00 84.75 188 CYS A O 1
ATOM 1339 N N . ASP A 1 189 ? -7.051 16.948 -8.630 1.00 85.31 189 ASP A N 1
ATOM 1340 C CA . ASP A 1 189 ? -7.251 16.873 -10.082 1.00 85.31 189 ASP A CA 1
ATOM 1341 C C . ASP A 1 189 ? -6.361 15.771 -10.667 1.00 85.31 189 ASP A C 1
ATOM 1343 O O . ASP A 1 189 ? -5.167 15.959 -10.908 1.00 85.31 189 ASP A O 1
ATOM 1347 N N . CYS A 1 190 ? -6.952 14.603 -10.908 1.00 84.62 190 CYS A N 1
ATOM 1348 C CA . CYS A 1 190 ? -6.234 13.456 -11.453 1.00 84.62 190 CYS A CA 1
ATOM 1349 C C . CYS A 1 190 ? -5.749 13.661 -12.898 1.00 84.62 190 CYS A C 1
ATOM 1351 O O . CYS A 1 190 ? -4.910 12.895 -13.366 1.00 84.62 190 CYS A O 1
ATOM 1353 N N . SER A 1 191 ? -6.200 14.711 -13.591 1.00 82.62 191 SER A N 1
ATOM 1354 C CA . SER A 1 191 ? -5.733 15.057 -14.942 1.00 82.62 191 SER A CA 1
ATOM 1355 C C . SER A 1 191 ? -4.363 15.746 -14.940 1.00 82.62 191 SER A C 1
ATOM 1357 O O . SER A 1 191 ? -3.749 15.891 -15.999 1.00 82.62 191 SER A O 1
ATOM 1359 N N . ALA A 1 192 ? -3.880 16.177 -13.769 1.00 76.00 192 ALA A N 1
ATOM 1360 C CA . ALA A 1 192 ? -2.653 16.948 -13.606 1.00 76.00 192 ALA A CA 1
ATOM 1361 C C . ALA A 1 192 ? -1.732 16.324 -12.534 1.00 76.00 192 ALA A C 1
ATOM 1363 O O . ALA A 1 192 ? -1.719 16.780 -11.388 1.00 76.00 192 ALA A O 1
ATOM 1364 N N . PRO A 1 193 ? -0.945 15.285 -12.879 1.00 69.62 193 PRO A N 1
ATOM 1365 C CA . PRO A 1 193 ? -0.033 14.646 -11.935 1.00 69.62 193 PRO A CA 1
ATOM 1366 C C . PRO A 1 193 ? 1.050 15.595 -11.408 1.00 69.62 193 PRO A C 1
ATOM 1368 O O . PRO A 1 193 ? 1.532 16.461 -12.151 1.00 69.62 193 PRO A O 1
ATOM 1371 N N . PRO A 1 194 ? 1.484 15.420 -10.144 1.00 66.75 194 PRO A N 1
ATOM 1372 C CA . PRO A 1 194 ? 2.579 16.196 -9.597 1.00 66.75 194 PRO A CA 1
ATOM 1373 C C . PRO A 1 194 ? 3.874 15.878 -10.352 1.00 66.75 194 PRO A C 1
ATOM 1375 O O . PRO A 1 194 ? 4.273 14.721 -10.479 1.00 66.75 194 PRO A O 1
ATOM 1378 N N . LEU A 1 195 ? 4.547 16.912 -10.864 1.00 62.16 195 LEU A N 1
ATOM 1379 C CA . LEU A 1 195 ? 5.852 16.755 -11.498 1.00 62.16 195 LEU A CA 1
ATOM 1380 C C . LEU A 1 195 ? 6.832 16.214 -10.455 1.00 62.16 195 LEU A C 1
ATOM 1382 O O . LEU A 1 195 ? 7.036 16.833 -9.412 1.00 62.16 195 LEU A O 1
ATOM 1386 N N . ASN A 1 196 ? 7.406 15.045 -10.742 1.00 55.19 196 ASN A N 1
ATOM 1387 C CA . ASN A 1 196 ? 8.333 14.339 -9.870 1.00 55.19 196 ASN A CA 1
ATOM 1388 C C . ASN A 1 196 ? 9.577 15.203 -9.623 1.00 55.19 196 ASN A C 1
ATOM 1390 O O . ASN A 1 196 ? 10.515 15.198 -10.422 1.00 55.19 196 ASN A O 1
ATOM 1394 N N . VAL A 1 197 ? 9.576 15.962 -8.527 1.00 47.50 197 VAL A N 1
ATOM 1395 C CA . VAL A 1 197 ? 10.765 16.663 -8.051 1.00 47.50 197 VAL A CA 1
ATOM 1396 C C . VAL A 1 197 ? 11.692 15.584 -7.503 1.00 47.50 197 VAL A C 1
ATOM 1398 O O . VAL A 1 197 ? 11.525 15.113 -6.382 1.00 47.50 197 VAL A O 1
ATOM 1401 N N . THR A 1 198 ? 12.621 15.126 -8.340 1.00 35.81 198 THR A N 1
ATOM 1402 C CA . THR A 1 198 ? 13.791 14.367 -7.898 1.00 35.81 198 THR A CA 1
ATOM 1403 C C . THR A 1 198 ? 14.560 15.248 -6.922 1.00 35.81 198 THR A C 1
ATOM 1405 O O . THR A 1 198 ? 15.160 16.236 -7.348 1.00 35.81 198 THR A O 1
ATOM 1408 N N . VAL A 1 199 ? 14.457 14.926 -5.632 1.00 39.75 199 VAL A N 1
ATOM 1409 C CA . VAL A 1 199 ? 15.289 15.494 -4.564 1.00 39.75 199 VAL A CA 1
ATOM 1410 C C . VAL A 1 199 ? 16.622 14.762 -4.542 1.00 39.75 199 VAL A C 1
ATOM 1412 O O . VAL A 1 199 ? 16.593 13.517 -4.680 1.00 39.75 199 VAL A O 1
#

Foldseek 3Di:
DVVVVVVVVVVVVVVVVVVVVVVVVVVVVVVVVVVPPPDPPDPPPPPPQPPQLDDLVLLCLQQVPDQHADLVDDCPDPSHDHPVNCCSQNVDDGHHDNVDHRPDPVVPPPDDDDDDDDDDDDDDDDDDDDDDDDDDPDPPDPQPQDDLVLLCLQQVPDQHADLVDDCPDPSGDHPVNCCSQNVDHGHDDNVDHHDPPPD

Organism: Noctiluca scintillans (NCBI:txid2966)

Radius of gyration: 34.73 Å; chains: 1; bounding box: 66×64×104 Å